Protein AF-A0AA35Q2I7-F1 (afdb_monomer_lite)

Radius of gyration: 28.59 Å; chains: 1; bounding box: 63×74×75 Å

Structure (mmCIF, N/CA/C/O backbone):
data_AF-A0AA35Q2I7-F1
#
_entry.id   AF-A0AA35Q2I7-F1
#
loop_
_atom_site.group_PDB
_atom_site.id
_atom_site.type_symbol
_atom_site.label_atom_id
_atom_site.label_alt_id
_atom_site.label_comp_id
_atom_site.label_asym_id
_atom_site.label_entity_id
_atom_site.label_seq_id
_atom_site.pdbx_PDB_ins_code
_atom_site.Cartn_x
_atom_site.Cartn_y
_atom_site.Cartn_z
_atom_site.occupancy
_atom_site.B_iso_or_equiv
_atom_site.auth_seq_id
_atom_site.auth_comp_id
_atom_site.auth_asym_id
_atom_site.auth_atom_id
_atom_site.pdbx_PDB_model_num
ATOM 1 N N . MET A 1 1 ? 29.201 -50.980 -18.770 1.00 41.69 1 MET A N 1
ATOM 2 C CA . MET A 1 1 ? 27.964 -50.804 -17.975 1.00 41.69 1 MET A CA 1
ATOM 3 C C . MET A 1 1 ? 28.236 -49.543 -17.202 1.00 41.69 1 MET A C 1
ATOM 5 O O . MET A 1 1 ? 28.793 -49.592 -16.115 1.00 41.69 1 MET A O 1
ATOM 9 N N . ASP A 1 2 ? 28.047 -48.432 -17.905 1.00 42.69 2 ASP A N 1
ATOM 10 C CA . ASP A 1 2 ? 28.669 -47.160 -17.561 1.00 42.69 2 ASP A CA 1
ATOM 11 C C . ASP A 1 2 ? 27.682 -46.387 -16.704 1.00 42.69 2 ASP A C 1
ATOM 13 O O . ASP A 1 2 ? 26.546 -46.126 -17.101 1.00 42.69 2 ASP A O 1
ATOM 17 N N . THR A 1 3 ? 28.103 -46.112 -15.478 1.00 52.06 3 THR A N 1
ATOM 18 C CA . THR A 1 3 ? 27.350 -45.354 -14.490 1.00 52.06 3 THR A CA 1
ATOM 19 C C . THR A 1 3 ? 27.243 -43.909 -14.964 1.00 52.06 3 THR A C 1
ATOM 21 O O . THR A 1 3 ? 28.208 -43.151 -14.887 1.00 52.06 3 THR A O 1
ATOM 24 N N . VAL A 1 4 ? 26.075 -43.550 -15.496 1.00 51.03 4 VAL A N 1
ATOM 25 C CA . VAL A 1 4 ? 25.705 -42.173 -15.832 1.00 51.03 4 VAL A CA 1
ATOM 26 C C . VAL A 1 4 ? 25.525 -41.402 -14.526 1.00 51.03 4 VAL A C 1
ATOM 28 O O . VAL A 1 4 ? 24.637 -41.713 -13.735 1.00 51.03 4 VAL A O 1
ATOM 31 N N . ASP A 1 5 ? 26.407 -40.434 -14.308 1.00 54.50 5 ASP A N 1
ATOM 32 C CA . ASP A 1 5 ? 26.455 -39.537 -13.155 1.00 54.50 5 ASP A CA 1
ATOM 33 C C . ASP A 1 5 ? 25.271 -38.539 -13.205 1.00 54.50 5 ASP A C 1
ATOM 35 O O . ASP A 1 5 ? 25.193 -37.747 -14.153 1.00 54.50 5 ASP A O 1
ATOM 39 N N . PRO A 1 6 ? 24.302 -38.575 -12.267 1.00 58.66 6 PRO A N 1
ATOM 40 C CA . PRO A 1 6 ? 23.044 -37.843 -12.394 1.00 58.66 6 PRO A CA 1
ATOM 41 C C . PRO A 1 6 ? 23.035 -36.513 -11.625 1.00 58.66 6 PRO A C 1
ATOM 43 O O . PRO A 1 6 ? 22.037 -36.202 -10.985 1.00 58.66 6 PRO A O 1
ATOM 46 N N . GLU A 1 7 ? 24.105 -35.708 -11.637 1.00 53.78 7 GLU A N 1
ATOM 47 C CA . GLU A 1 7 ? 24.059 -34.423 -10.914 1.00 53.78 7 GLU A CA 1
ATOM 48 C C . GLU A 1 7 ? 25.038 -33.346 -11.406 1.00 53.78 7 GLU A C 1
ATOM 50 O O . GLU A 1 7 ? 25.762 -32.717 -10.636 1.00 53.78 7 GLU A O 1
ATOM 55 N N . ARG A 1 8 ? 25.036 -33.052 -12.711 1.00 46.53 8 ARG A N 1
ATOM 56 C CA . ARG A 1 8 ? 25.618 -31.795 -13.203 1.00 46.53 8 ARG A CA 1
ATOM 57 C C . ARG A 1 8 ? 24.538 -30.937 -13.836 1.00 46.53 8 ARG A C 1
ATOM 59 O O . ARG A 1 8 ? 24.295 -31.004 -15.038 1.00 46.53 8 ARG A O 1
ATOM 66 N N . ALA A 1 9 ? 23.880 -30.133 -12.999 1.00 54.00 9 ALA A N 1
ATOM 67 C CA . ALA A 1 9 ? 23.083 -29.013 -13.480 1.00 54.00 9 ALA A CA 1
ATOM 68 C C . ALA A 1 9 ? 23.944 -28.207 -14.471 1.00 54.00 9 ALA A C 1
ATOM 70 O O . ALA A 1 9 ? 25.115 -27.944 -14.172 1.00 54.00 9 ALA A O 1
ATOM 71 N N . PRO A 1 10 ? 23.424 -27.865 -15.661 1.00 48.88 10 PRO A N 1
ATOM 72 C CA . PRO A 1 10 ? 24.206 -27.157 -16.656 1.00 48.88 10 PRO A CA 1
ATOM 73 C C . PRO A 1 10 ? 24.686 -25.839 -16.053 1.00 48.88 10 PRO A C 1
ATOM 75 O O . PRO A 1 10 ? 23.884 -25.001 -15.640 1.00 48.88 10 PRO A O 1
ATOM 78 N N . THR A 1 11 ? 26.004 -25.658 -15.991 1.00 52.56 11 THR A N 1
ATOM 79 C CA . THR A 1 11 ? 26.610 -24.362 -15.703 1.00 52.56 11 THR A CA 1
ATOM 80 C C . THR A 1 11 ? 26.292 -23.457 -16.887 1.00 52.56 11 THR A C 1
ATOM 82 O O . THR A 1 11 ? 27.027 -23.428 -17.872 1.00 52.56 11 THR A O 1
ATOM 85 N N . ILE A 1 12 ? 25.151 -22.773 -16.830 1.00 56.12 12 ILE A N 1
ATOM 86 C CA . ILE A 1 12 ? 24.771 -21.776 -17.826 1.00 56.12 12 ILE A CA 1
ATOM 87 C C . ILE A 1 12 ? 25.750 -20.616 -17.655 1.00 56.12 12 ILE A C 1
ATOM 89 O O . ILE A 1 12 ? 25.691 -19.875 -16.676 1.00 56.12 12 ILE A O 1
ATOM 93 N N . ILE A 1 13 ? 26.713 -20.511 -18.570 1.00 61.69 13 ILE A N 1
ATOM 94 C CA . ILE A 1 13 ? 27.657 -19.397 -18.597 1.00 61.69 13 ILE A CA 1
ATOM 95 C C . ILE A 1 13 ? 26.875 -18.179 -19.110 1.00 61.69 13 ILE A C 1
ATOM 97 O O . ILE A 1 13 ? 26.380 -18.229 -20.238 1.00 61.69 13 ILE A O 1
ATOM 101 N N . PRO A 1 14 ? 26.743 -17.099 -18.318 1.00 57.88 14 PRO A N 1
ATOM 102 C CA . PRO A 1 14 ? 26.000 -15.924 -18.747 1.00 57.88 14 PRO A CA 1
ATOM 103 C C . PRO A 1 14 ? 26.653 -15.319 -19.991 1.00 57.88 14 PRO A C 1
ATOM 105 O O . PRO A 1 14 ? 27.877 -15.155 -20.045 1.00 57.88 14 PRO A O 1
ATOM 108 N N . SER A 1 15 ? 25.836 -14.982 -20.988 1.00 64.88 15 SER A N 1
ATOM 109 C CA . SER A 1 15 ? 26.289 -14.327 -22.214 1.00 64.88 15 SER A CA 1
ATOM 110 C C . SER A 1 15 ? 26.809 -12.914 -21.915 1.00 64.88 15 SER A C 1
ATOM 112 O O . SER A 1 15 ? 26.395 -12.281 -20.940 1.00 64.88 15 SER A O 1
ATOM 114 N N . ALA A 1 16 ? 27.696 -12.378 -22.759 1.00 67.81 16 ALA A N 1
ATOM 115 C CA . ALA A 1 16 ? 28.223 -11.015 -22.598 1.00 67.81 16 ALA A CA 1
ATOM 116 C C . ALA A 1 16 ? 27.103 -9.952 -22.534 1.00 67.81 16 ALA A C 1
ATOM 118 O O . ALA A 1 16 ? 27.203 -8.996 -21.769 1.00 67.81 16 ALA A O 1
ATOM 119 N N . SER A 1 17 ? 26.005 -10.174 -23.267 1.00 74.38 17 SER A N 1
ATOM 120 C CA . SER A 1 17 ? 24.805 -9.330 -23.236 1.00 74.38 17 SER A CA 1
ATOM 121 C C . SER A 1 17 ? 24.089 -9.380 -21.880 1.00 74.38 17 SER A C 1
ATOM 123 O O . SER A 1 17 ? 23.783 -8.330 -21.321 1.00 74.38 17 SER A O 1
ATOM 125 N N . SER A 1 18 ? 23.925 -10.566 -21.280 1.00 69.56 18 SER A N 1
ATOM 126 C CA . SER A 1 18 ? 23.285 -10.696 -19.960 1.00 69.56 18 SER A CA 1
ATOM 127 C C . SER A 1 18 ? 24.083 -10.055 -18.819 1.00 69.56 18 SER A C 1
ATOM 129 O O . SER A 1 18 ? 23.490 -9.541 -17.874 1.00 69.56 18 SER A O 1
ATOM 131 N N . ARG A 1 19 ? 25.424 -10.033 -18.905 1.00 73.81 19 ARG A N 1
ATOM 132 C CA . ARG A 1 19 ? 26.262 -9.324 -17.920 1.00 73.81 19 ARG A CA 1
ATOM 133 C C . ARG A 1 19 ? 26.060 -7.816 -18.009 1.00 73.81 19 ARG A C 1
ATOM 135 O O . ARG A 1 19 ? 25.877 -7.177 -16.981 1.00 73.81 19 ARG A O 1
ATOM 142 N N . SER A 1 20 ? 26.012 -7.279 -19.228 1.00 82.56 20 SER A N 1
ATOM 143 C CA . SER A 1 20 ? 25.728 -5.861 -19.457 1.00 82.56 20 SER A CA 1
ATOM 144 C C . SER A 1 20 ? 24.323 -5.480 -18.981 1.00 82.56 20 SER A C 1
ATOM 146 O O . SER A 1 20 ? 24.181 -4.481 -18.288 1.00 82.56 20 SER A O 1
ATOM 148 N N . GLN A 1 21 ? 23.301 -6.295 -19.269 1.00 84.12 21 GLN A N 1
ATOM 149 C CA . GLN A 1 21 ? 21.936 -6.055 -18.785 1.00 84.12 21 GLN A CA 1
ATOM 150 C C . GLN A 1 21 ? 21.828 -6.145 -17.256 1.00 84.12 21 GLN A C 1
ATOM 152 O O . GLN A 1 21 ? 21.108 -5.358 -16.646 1.00 84.12 21 GLN A O 1
ATOM 157 N N . LEU A 1 22 ? 22.554 -7.071 -16.619 1.00 84.69 22 LEU A N 1
ATOM 158 C CA . LEU A 1 22 ? 22.604 -7.185 -15.162 1.00 84.69 22 LEU A CA 1
ATOM 159 C C . LEU A 1 22 ? 23.206 -5.934 -14.511 1.00 84.69 22 LEU A C 1
ATOM 161 O O . LEU A 1 22 ? 22.629 -5.426 -13.554 1.00 84.69 22 LEU A O 1
ATOM 165 N N . GLU A 1 23 ? 24.323 -5.433 -15.039 1.00 84.25 23 GLU A N 1
ATOM 166 C CA . GLU A 1 23 ? 24.960 -4.205 -14.551 1.00 84.25 23 GLU A CA 1
ATOM 167 C C . GLU A 1 23 ? 24.047 -2.989 -14.740 1.00 84.25 23 GLU A C 1
ATOM 169 O O . GLU A 1 23 ? 23.860 -2.214 -13.803 1.00 84.25 23 GLU A O 1
ATOM 174 N N . THR A 1 24 ? 23.404 -2.856 -15.907 1.00 84.06 24 THR A N 1
ATOM 175 C CA . THR A 1 24 ? 22.419 -1.793 -16.160 1.00 84.06 24 THR A CA 1
ATOM 176 C C . THR A 1 24 ? 21.243 -1.873 -15.186 1.00 84.06 24 THR A C 1
ATOM 178 O O . THR A 1 24 ? 20.864 -0.863 -14.599 1.00 84.06 24 THR A O 1
ATOM 181 N N . TYR A 1 25 ? 20.697 -3.067 -14.950 1.00 83.31 25 TYR A N 1
ATOM 182 C CA . TYR A 1 25 ? 19.597 -3.260 -14.006 1.00 83.31 25 TYR A CA 1
ATOM 183 C C . TYR A 1 25 ? 19.999 -2.922 -12.564 1.00 83.31 25 TYR A C 1
ATOM 185 O O . TYR A 1 25 ? 19.261 -2.244 -11.853 1.00 83.31 25 TYR A O 1
ATOM 193 N N . GLN A 1 26 ? 21.180 -3.368 -12.122 1.00 85.38 26 GLN A N 1
ATOM 194 C CA . GLN A 1 26 ? 21.690 -3.091 -10.775 1.00 85.38 26 GLN A CA 1
ATOM 195 C C . GLN A 1 26 ? 22.025 -1.611 -10.567 1.00 85.38 26 GLN A C 1
ATOM 197 O O . GLN A 1 26 ? 21.873 -1.124 -9.450 1.00 85.38 26 GLN A O 1
ATOM 202 N N . LEU A 1 27 ? 22.437 -0.894 -11.616 1.00 84.25 27 LEU A N 1
ATOM 203 C CA . LEU A 1 27 ? 22.643 0.553 -11.559 1.00 84.25 27 LEU A CA 1
ATOM 204 C C . LEU A 1 27 ? 21.318 1.310 -11.383 1.00 84.25 27 LEU A C 1
ATOM 206 O O . LEU A 1 27 ? 21.271 2.276 -10.631 1.00 84.25 27 LEU A O 1
ATOM 210 N N . LEU A 1 28 ? 20.253 0.863 -12.055 1.00 82.06 28 LEU A N 1
ATOM 211 C CA . LEU A 1 28 ? 18.934 1.502 -12.001 1.00 82.06 28 LEU A CA 1
ATOM 212 C C . LEU A 1 28 ? 18.180 1.189 -10.700 1.00 82.06 28 LEU A C 1
ATOM 214 O O . LEU A 1 28 ? 17.559 2.066 -10.115 1.00 82.06 28 LEU A O 1
ATOM 218 N N . VAL A 1 29 ? 18.240 -0.060 -10.234 1.00 81.88 29 VAL A N 1
ATOM 219 C CA . VAL A 1 29 ? 17.383 -0.558 -9.143 1.00 81.88 29 VAL A CA 1
ATOM 220 C C . VAL A 1 29 ? 18.137 -0.753 -7.822 1.00 81.88 29 VAL A C 1
ATOM 222 O O . VAL A 1 29 ? 17.540 -0.749 -6.741 1.00 81.88 29 VAL A O 1
ATOM 225 N N . GLY A 1 30 ? 19.457 -0.901 -7.882 1.00 82.44 30 GLY A N 1
ATOM 226 C CA . GLY A 1 30 ? 20.304 -1.229 -6.741 1.00 82.44 30 GLY A CA 1
ATOM 227 C C . GLY A 1 30 ? 20.792 -2.672 -6.740 1.00 82.44 30 GLY A C 1
ATOM 228 O O . GLY A 1 30 ? 20.111 -3.598 -7.193 1.00 82.44 30 GLY A O 1
ATOM 229 N N . ASP A 1 31 ? 21.981 -2.893 -6.176 1.00 81.56 31 ASP A N 1
ATOM 230 C CA . ASP A 1 31 ? 22.520 -4.242 -6.039 1.00 81.56 31 ASP A CA 1
ATOM 231 C C . ASP A 1 31 ? 21.838 -5.009 -4.901 1.00 81.56 31 ASP A C 1
ATOM 233 O O . ASP A 1 31 ? 21.990 -4.723 -3.717 1.00 81.56 31 ASP A O 1
ATOM 237 N N . THR A 1 32 ? 21.148 -6.085 -5.271 1.00 78.69 32 THR A N 1
ATOM 238 C CA . THR A 1 32 ? 20.523 -7.011 -4.319 1.00 78.69 32 THR A CA 1
ATOM 239 C C . THR A 1 32 ? 21.493 -7.734 -3.378 1.00 78.69 32 THR A C 1
ATOM 241 O O . THR A 1 32 ? 21.046 -8.236 -2.344 1.00 78.69 32 THR A O 1
ATOM 244 N N . ASN A 1 33 ? 22.783 -7.830 -3.729 1.00 77.56 33 ASN A N 1
ATOM 245 C CA . ASN A 1 33 ? 23.805 -8.486 -2.904 1.00 77.56 33 ASN A CA 1
ATOM 246 C C . ASN A 1 33 ? 24.593 -7.495 -2.042 1.00 77.56 33 ASN A C 1
ATOM 248 O O . ASN A 1 33 ? 25.307 -7.931 -1.134 1.00 77.56 33 ASN A O 1
ATOM 252 N N . ALA A 1 34 ? 24.489 -6.194 -2.324 1.00 73.94 34 ALA A N 1
ATOM 253 C CA . ALA A 1 34 ? 25.143 -5.182 -1.524 1.00 73.94 34 ALA A CA 1
ATOM 254 C C . ALA A 1 34 ? 24.563 -5.213 -0.108 1.00 73.94 34 ALA A C 1
ATOM 256 O O . ALA A 1 34 ? 23.361 -5.388 0.122 1.00 73.94 34 ALA A O 1
ATOM 257 N N . ARG A 1 35 ? 25.455 -5.101 0.876 1.00 65.31 35 ARG A N 1
ATOM 258 C CA . ARG A 1 35 ? 25.042 -4.935 2.265 1.00 65.31 35 ARG A CA 1
ATOM 259 C C . ARG A 1 35 ? 24.388 -3.563 2.370 1.00 65.31 35 ARG A C 1
ATOM 261 O O . ARG A 1 35 ? 24.955 -2.608 1.857 1.00 65.31 35 ARG A O 1
ATOM 268 N N . GLU A 1 36 ? 23.231 -3.505 3.034 1.00 62.09 36 GLU A N 1
ATOM 269 C CA . GLU A 1 36 ? 22.467 -2.276 3.298 1.00 62.09 36 GLU A CA 1
ATOM 270 C C . GLU A 1 36 ? 23.435 -1.125 3.602 1.00 62.09 36 GLU A C 1
ATOM 272 O O . GLU A 1 36 ? 24.143 -1.148 4.615 1.00 62.09 36 GLU A O 1
ATOM 277 N N . SER A 1 37 ? 23.542 -0.187 2.661 1.00 56.69 37 SER A N 1
ATOM 278 C CA . SER A 1 37 ? 24.482 0.918 2.768 1.00 56.69 37 SER A CA 1
ATOM 279 C C . SER A 1 37 ? 24.092 1.773 3.966 1.00 56.69 37 SER A C 1
ATOM 281 O O . SER A 1 37 ? 22.951 2.213 4.093 1.00 56.69 37 SER A O 1
ATOM 283 N N . SER A 1 38 ? 25.036 1.999 4.881 1.00 53.28 38 SER A N 1
ATOM 284 C CA . SER A 1 38 ? 24.821 2.892 6.026 1.00 53.28 38 SER A CA 1
ATOM 285 C C . SER A 1 38 ? 24.820 4.369 5.610 1.00 53.28 38 SER A C 1
ATOM 287 O O . SER A 1 38 ? 24.633 5.237 6.465 1.00 53.28 38 SER A O 1
ATOM 289 N N . ASN A 1 39 ? 25.077 4.662 4.331 1.00 54.97 39 ASN A N 1
ATOM 290 C CA . ASN A 1 39 ? 25.091 6.007 3.791 1.00 54.97 39 ASN A CA 1
ATOM 291 C C . ASN A 1 39 ? 23.667 6.398 3.346 1.00 54.97 39 ASN A C 1
ATOM 293 O O . ASN A 1 39 ? 23.154 5.814 2.394 1.00 54.97 39 ASN A O 1
ATOM 297 N N . PRO A 1 40 ? 23.020 7.385 3.990 1.00 55.97 40 PRO A N 1
ATOM 298 C CA . PRO A 1 40 ? 21.661 7.809 3.646 1.00 55.97 40 PRO A CA 1
ATOM 299 C C . PRO A 1 40 ? 21.527 8.418 2.239 1.00 55.97 40 PRO A C 1
ATOM 301 O O . PRO A 1 40 ? 20.404 8.584 1.776 1.00 55.97 40 PRO A O 1
ATOM 304 N N . ASN A 1 41 ? 22.643 8.725 1.567 1.00 57.22 41 ASN A N 1
ATOM 305 C CA . ASN A 1 41 ? 22.670 9.230 0.189 1.00 57.22 41 ASN A CA 1
ATOM 306 C C . ASN A 1 41 ? 22.863 8.123 -0.865 1.00 57.22 41 ASN A C 1
ATOM 308 O O . ASN A 1 41 ? 22.953 8.422 -2.052 1.00 57.22 41 ASN A O 1
ATOM 312 N N . ASP A 1 42 ? 22.978 6.862 -0.447 1.00 62.34 42 ASP A N 1
ATOM 313 C CA . ASP A 1 42 ? 23.067 5.712 -1.348 1.00 62.34 42 ASP A CA 1
ATOM 314 C C . ASP A 1 42 ? 21.641 5.251 -1.690 1.00 62.34 42 ASP A C 1
ATOM 316 O O . ASP A 1 42 ? 21.066 4.343 -1.085 1.00 62.34 42 ASP A O 1
ATOM 320 N N . GLU A 1 43 ? 21.014 6.005 -2.592 1.00 64.06 43 GLU A N 1
ATOM 321 C CA . GLU A 1 43 ? 19.577 5.990 -2.889 1.00 64.06 43 GLU A CA 1
ATOM 322 C C . GLU A 1 43 ? 19.183 4.829 -3.815 1.00 64.06 43 GLU A C 1
ATOM 324 O O . GLU A 1 43 ? 18.497 4.991 -4.819 1.00 64.06 43 GLU A O 1
ATOM 329 N N . SER A 1 44 ? 19.637 3.618 -3.496 1.00 77.50 44 SER A N 1
ATOM 330 C CA . SER A 1 44 ? 19.219 2.442 -4.252 1.00 77.50 44 SER A CA 1
ATOM 331 C C . SER A 1 44 ? 17.784 2.055 -3.868 1.00 77.50 44 SER A C 1
ATOM 333 O O . SER A 1 44 ? 17.478 1.815 -2.692 1.00 77.50 44 SER A O 1
ATOM 335 N N . ILE A 1 45 ? 16.905 1.974 -4.864 1.00 78.62 45 ILE A N 1
ATOM 336 C CA . ILE A 1 45 ? 15.472 1.667 -4.719 1.00 78.62 45 ILE A CA 1
ATOM 337 C C . ILE A 1 45 ? 15.248 0.381 -3.930 1.00 78.62 45 ILE A C 1
ATOM 339 O O . ILE A 1 45 ? 14.399 0.297 -3.044 1.00 78.62 45 ILE A O 1
ATOM 343 N N . TYR A 1 46 ? 16.054 -0.642 -4.196 1.00 79.75 46 TYR A N 1
ATOM 344 C CA . TYR A 1 46 ? 15.939 -1.906 -3.489 1.00 79.75 46 TYR A CA 1
ATOM 345 C C . TYR A 1 46 ? 16.123 -1.754 -1.967 1.00 79.75 46 TYR A C 1
ATOM 347 O O . TYR A 1 46 ? 15.356 -2.330 -1.187 1.00 79.75 46 TYR A O 1
ATOM 355 N N . HIS A 1 47 ? 17.101 -0.961 -1.519 1.00 79.06 47 HIS A N 1
ATOM 356 C CA . HIS A 1 47 ? 17.339 -0.742 -0.091 1.00 79.06 47 HIS A CA 1
ATOM 357 C C . HIS A 1 47 ? 16.305 0.194 0.543 1.00 79.06 47 HIS A C 1
ATOM 359 O O . HIS A 1 47 ? 15.908 -0.039 1.688 1.00 79.06 47 HIS A O 1
ATOM 365 N N . THR A 1 48 ? 15.803 1.197 -0.183 1.00 81.62 48 THR A N 1
ATOM 366 C CA . THR A 1 48 ? 14.726 2.063 0.323 1.00 81.62 48 THR A CA 1
ATOM 367 C C . THR A 1 48 ? 13.428 1.273 0.507 1.00 81.62 48 THR A C 1
ATOM 369 O O . THR A 1 48 ? 12.792 1.381 1.560 1.00 81.62 48 THR A O 1
ATOM 372 N N . VAL A 1 49 ? 13.075 0.406 -0.447 1.00 81.19 49 VAL A N 1
ATOM 373 C CA . VAL A 1 49 ? 11.919 -0.500 -0.366 1.00 81.19 49 VAL A CA 1
ATOM 374 C C . VAL A 1 49 ? 12.063 -1.473 0.806 1.00 81.19 49 VAL A C 1
ATOM 376 O O . VAL A 1 49 ? 11.122 -1.631 1.582 1.00 81.19 49 VAL A O 1
ATOM 379 N N . LEU A 1 50 ? 13.243 -2.069 1.007 1.00 81.69 50 LEU A N 1
ATOM 380 C CA . LEU A 1 50 ? 13.519 -2.959 2.146 1.00 81.69 50 LEU A CA 1
ATOM 381 C C . LEU A 1 50 ? 13.404 -2.251 3.501 1.00 81.69 50 LEU A C 1
ATOM 383 O O . LEU A 1 50 ? 12.803 -2.783 4.439 1.00 81.69 50 LEU A O 1
ATOM 387 N N . ALA A 1 51 ? 13.965 -1.047 3.617 1.00 81.50 51 ALA A N 1
ATOM 388 C CA . ALA A 1 51 ? 13.887 -0.261 4.841 1.00 81.50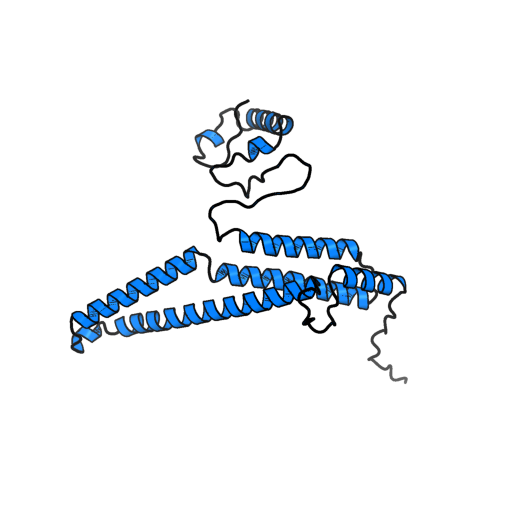 51 ALA A CA 1
ATOM 389 C C . ALA A 1 51 ? 12.433 0.122 5.164 1.00 81.50 51 ALA A C 1
ATOM 391 O O . ALA A 1 51 ? 12.008 0.028 6.322 1.00 81.50 51 ALA A O 1
ATOM 392 N N . LYS A 1 52 ? 11.649 0.501 4.144 1.00 80.38 52 LYS A N 1
ATOM 393 C CA . LYS A 1 52 ? 10.206 0.756 4.268 1.00 80.38 52 LYS A CA 1
ATOM 394 C C . LYS A 1 52 ? 9.449 -0.512 4.666 1.00 80.38 52 LYS A C 1
ATOM 396 O O . LYS A 1 52 ? 8.661 -0.461 5.605 1.00 80.38 52 LYS A O 1
ATOM 401 N N . GLU A 1 53 ? 9.742 -1.660 4.050 1.00 80.81 53 GLU A N 1
ATOM 402 C CA . GLU A 1 53 ? 9.108 -2.943 4.381 1.00 80.81 53 GLU A CA 1
ATOM 403 C C . GLU A 1 53 ? 9.333 -3.310 5.855 1.00 80.81 53 GLU A C 1
ATOM 405 O O . GLU A 1 53 ? 8.392 -3.701 6.547 1.00 80.81 53 GLU A O 1
ATOM 410 N N . ARG A 1 54 ? 10.558 -3.138 6.373 1.00 80.56 54 ARG A N 1
ATOM 411 C CA . ARG A 1 54 ? 10.865 -3.394 7.791 1.00 80.56 54 ARG A CA 1
ATOM 412 C C . ARG A 1 54 ? 10.105 -2.455 8.718 1.00 80.56 54 ARG A C 1
ATOM 414 O O . ARG A 1 54 ? 9.549 -2.918 9.712 1.00 80.56 54 ARG A O 1
ATOM 421 N N . LYS A 1 55 ? 10.047 -1.158 8.401 1.00 79.06 55 LYS A N 1
ATOM 422 C CA . LYS A 1 55 ? 9.259 -0.188 9.179 1.00 79.06 55 LYS A CA 1
ATOM 423 C C . LYS A 1 55 ? 7.777 -0.562 9.177 1.00 79.06 55 LYS A C 1
ATOM 425 O O . LYS A 1 55 ? 7.185 -0.660 10.250 1.00 79.06 55 LYS A O 1
ATOM 430 N N . ALA A 1 56 ? 7.209 -0.865 8.011 1.00 75.88 56 ALA A N 1
ATOM 431 C CA . ALA A 1 56 ? 5.827 -1.315 7.871 1.00 75.88 56 ALA A CA 1
ATOM 432 C C . ALA A 1 56 ? 5.571 -2.628 8.631 1.00 75.88 56 ALA A C 1
ATOM 434 O O . ALA A 1 56 ? 4.536 -2.781 9.275 1.00 75.88 56 ALA A O 1
ATOM 435 N N . ALA A 1 57 ? 6.526 -3.563 8.637 1.00 77.75 57 ALA A N 1
ATOM 436 C CA . ALA A 1 57 ? 6.436 -4.798 9.410 1.00 77.75 57 ALA A CA 1
ATOM 437 C C . ALA A 1 57 ? 6.438 -4.535 10.922 1.00 77.75 57 ALA A C 1
ATOM 439 O O . ALA A 1 57 ? 5.605 -5.101 11.625 1.00 77.75 57 ALA A O 1
ATOM 440 N N . VAL A 1 58 ? 7.315 -3.658 11.421 1.00 79.75 58 VAL A N 1
ATOM 441 C CA . VAL A 1 58 ? 7.342 -3.270 12.841 1.00 79.75 58 VAL A CA 1
ATOM 442 C C . VAL A 1 58 ? 6.032 -2.597 13.240 1.00 79.75 58 VAL A C 1
ATOM 444 O O . VAL A 1 58 ? 5.460 -2.960 14.262 1.00 79.75 58 VAL A O 1
ATOM 447 N N . VAL A 1 59 ? 5.522 -1.677 12.419 1.00 76.88 59 VAL A N 1
ATOM 448 C CA . VAL A 1 59 ? 4.243 -0.990 12.662 1.00 76.88 59 VAL A CA 1
ATOM 449 C C . VAL A 1 59 ? 3.068 -1.965 12.609 1.00 76.88 59 VAL A C 1
ATOM 451 O O . VAL A 1 59 ? 2.192 -1.925 13.467 1.00 76.88 59 VAL A O 1
ATOM 454 N N . SER A 1 60 ? 3.042 -2.877 11.638 1.00 75.75 60 SER A N 1
ATOM 455 C CA . SER A 1 60 ? 2.001 -3.902 11.517 1.00 75.75 60 SER A CA 1
ATOM 456 C C . SER A 1 60 ? 2.006 -4.837 12.727 1.00 75.75 60 SER A C 1
ATOM 458 O O . SER A 1 60 ? 0.954 -5.074 13.322 1.00 75.75 60 SER A O 1
ATOM 460 N N . VAL A 1 61 ? 3.181 -5.320 13.144 1.00 79.62 61 VAL A N 1
ATOM 461 C CA . VAL A 1 61 ? 3.326 -6.191 14.316 1.00 79.62 61 VAL A CA 1
ATOM 462 C C . VAL A 1 61 ? 2.957 -5.446 15.590 1.00 79.62 61 VAL A C 1
ATOM 464 O O . VAL A 1 61 ? 2.214 -5.996 16.397 1.00 79.62 61 VAL A O 1
ATOM 467 N N . SER A 1 62 ? 3.410 -4.204 15.776 1.00 76.94 62 SER A N 1
ATOM 468 C CA . SER A 1 62 ? 3.088 -3.422 16.972 1.00 76.94 62 SER A CA 1
ATOM 469 C C . SER A 1 62 ? 1.595 -3.113 17.049 1.00 76.94 62 SER A C 1
ATOM 471 O O . SER A 1 62 ? 0.986 -3.350 18.086 1.00 76.94 62 SER A O 1
ATOM 473 N N . THR A 1 63 ? 0.978 -2.694 15.943 1.00 73.19 63 THR A N 1
ATOM 474 C CA . THR A 1 63 ? -0.464 -2.416 15.864 1.00 73.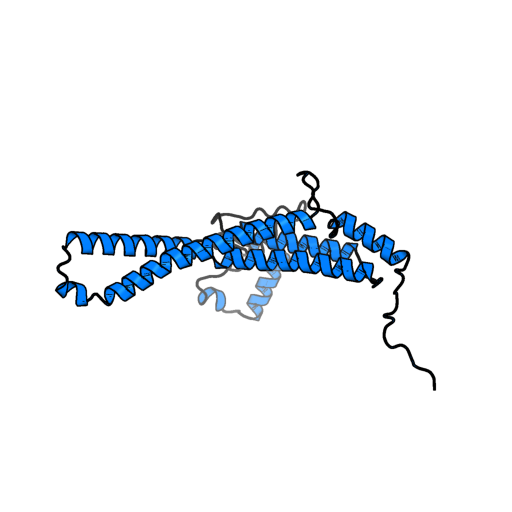19 63 THR A CA 1
ATOM 475 C C . THR A 1 63 ? -1.277 -3.679 16.123 1.00 73.19 63 THR A C 1
ATOM 477 O O . THR A 1 63 ? -2.201 -3.656 16.929 1.00 73.19 63 THR A O 1
ATOM 480 N N . THR A 1 64 ? -0.910 -4.801 15.498 1.00 76.38 64 THR A N 1
ATOM 481 C CA . THR A 1 64 ? -1.568 -6.098 15.713 1.00 76.38 64 THR A CA 1
ATOM 482 C C . THR A 1 64 ? -1.411 -6.549 17.161 1.00 76.38 64 THR A C 1
ATOM 484 O O . THR A 1 64 ? -2.387 -6.935 17.793 1.00 76.38 64 THR A O 1
ATOM 487 N N . THR A 1 65 ? -0.207 -6.435 17.723 1.00 80.06 65 THR A N 1
ATOM 488 C CA . THR A 1 65 ? 0.066 -6.789 19.121 1.00 80.06 65 THR A CA 1
ATOM 489 C C . THR A 1 65 ? -0.762 -5.933 20.064 1.00 80.06 65 THR A C 1
ATOM 491 O O . THR A 1 65 ? -1.442 -6.500 20.902 1.00 80.06 65 THR A O 1
ATOM 494 N N . ILE A 1 66 ? -0.783 -4.604 19.901 1.00 77.88 66 ILE A N 1
ATOM 495 C CA . ILE A 1 66 ? -1.604 -3.686 20.710 1.00 77.88 66 ILE A CA 1
ATOM 496 C C . ILE A 1 66 ? -3.087 -4.026 20.572 1.00 77.88 66 ILE A C 1
ATOM 498 O O . ILE A 1 66 ? -3.796 -4.072 21.571 1.00 77.88 66 ILE A O 1
ATOM 502 N N . PHE A 1 67 ? -3.558 -4.302 19.356 1.00 73.88 67 PHE A N 1
ATOM 503 C CA . PHE A 1 67 ? -4.944 -4.677 19.096 1.00 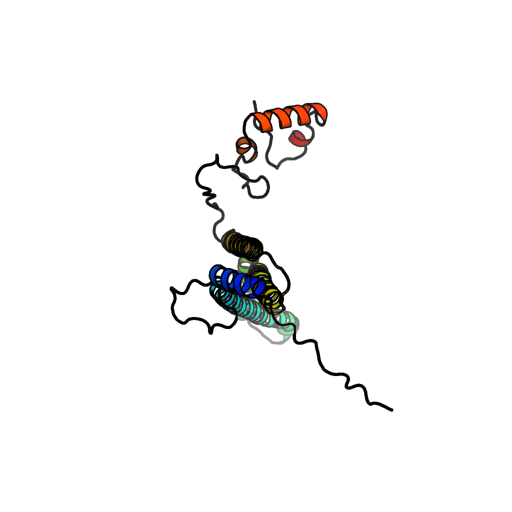73.88 67 PHE A CA 1
ATOM 504 C C . PHE A 1 67 ? -5.317 -5.967 19.832 1.00 73.88 67 PHE A C 1
ATOM 506 O O . PHE A 1 67 ? -6.317 -5.994 20.543 1.00 73.88 67 PHE A O 1
ATOM 513 N N . PHE A 1 68 ? -4.481 -7.006 19.758 1.00 77.06 68 PHE A N 1
ATOM 514 C CA . PHE A 1 68 ? -4.689 -8.233 20.523 1.00 77.06 68 PHE A CA 1
ATOM 515 C C . PHE A 1 68 ? -4.548 -8.006 22.030 1.00 77.06 68 PHE A C 1
ATOM 517 O O . PHE A 1 68 ? -5.382 -8.509 22.767 1.00 77.06 68 PHE A O 1
ATOM 524 N N . LEU A 1 69 ? -3.587 -7.207 22.500 1.00 74.69 69 LEU A N 1
ATOM 525 C CA . LEU A 1 69 ? -3.407 -6.866 23.920 1.00 74.69 69 LEU A CA 1
ATOM 526 C C . LEU A 1 69 ? -4.524 -5.980 24.478 1.00 74.69 69 LEU A C 1
ATOM 528 O O . LEU A 1 69 ? -4.699 -5.957 25.684 1.00 74.69 69 LEU A O 1
ATOM 532 N N . MET A 1 70 ? -5.266 -5.256 23.639 1.00 71.19 70 MET A N 1
ATOM 533 C CA . MET A 1 70 ? -6.443 -4.464 24.020 1.00 71.19 70 MET A CA 1
ATOM 534 C C . MET A 1 70 ? -7.729 -5.297 23.948 1.00 71.19 70 MET A C 1
ATOM 536 O O . MET A 1 70 ? -8.617 -5.159 24.790 1.00 71.19 70 MET A O 1
ATOM 540 N N . ILE A 1 71 ? -7.822 -6.209 22.977 1.00 71.44 71 ILE A N 1
ATOM 541 C CA . ILE A 1 71 ? -8.991 -7.074 22.777 1.00 71.44 71 ILE A CA 1
ATOM 542 C C . ILE A 1 71 ? -8.989 -8.292 23.701 1.00 71.44 71 ILE A C 1
ATOM 544 O O . ILE A 1 71 ? -10.056 -8.694 24.148 1.00 71.44 71 ILE A O 1
ATOM 548 N N . MET A 1 72 ? -7.834 -8.862 24.053 1.00 68.38 72 MET A N 1
ATOM 549 C CA . MET A 1 72 ? -7.744 -9.933 25.058 1.00 68.38 72 MET A CA 1
ATOM 550 C C . MET A 1 72 ? -8.322 -9.511 26.418 1.00 68.38 72 MET A C 1
ATOM 552 O O . MET A 1 72 ? -9.147 -10.253 26.941 1.00 68.38 72 MET A O 1
ATOM 556 N N . PRO A 1 73 ? -7.994 -8.329 26.979 1.00 66.12 73 PRO A N 1
ATOM 557 C CA . PRO A 1 73 ? -8.622 -7.843 28.198 1.00 66.12 73 PRO A CA 1
ATOM 558 C C . PRO A 1 73 ? -10.102 -7.531 28.008 1.00 66.12 73 PRO A C 1
ATOM 560 O O . PRO A 1 73 ? -10.860 -7.734 28.938 1.00 66.12 73 PRO A O 1
ATOM 563 N N . MET A 1 74 ? -10.555 -7.105 26.826 1.00 66.56 74 MET A N 1
ATOM 564 C CA . MET A 1 74 ? -11.991 -6.976 26.532 1.00 66.56 74 MET A CA 1
ATOM 565 C C . MET A 1 74 ? -12.713 -8.319 26.506 1.00 66.56 74 MET A C 1
ATOM 567 O O . MET A 1 74 ? -13.809 -8.438 27.041 1.00 66.56 74 MET A O 1
ATOM 571 N N . ALA A 1 75 ? -12.094 -9.345 25.926 1.00 63.84 75 ALA A N 1
ATOM 572 C CA . ALA A 1 75 ? -12.592 -10.711 25.945 1.00 63.84 75 ALA A CA 1
ATOM 573 C C . ALA A 1 75 ? -12.523 -11.302 27.359 1.00 63.84 75 ALA A C 1
ATOM 575 O O . ALA A 1 75 ? -13.440 -12.015 27.743 1.00 63.84 75 ALA A O 1
ATOM 576 N N . GLN A 1 76 ? -11.519 -10.949 28.170 1.00 61.47 76 GLN A N 1
ATOM 577 C CA . GLN A 1 76 ? -11.483 -11.236 29.605 1.00 61.47 76 GLN A CA 1
ATOM 578 C C . GLN A 1 76 ? -12.521 -10.430 30.375 1.00 61.47 76 GLN A C 1
ATOM 580 O O . GLN A 1 76 ? -13.067 -10.971 31.312 1.00 61.47 76 GLN A O 1
ATOM 585 N N . ILE A 1 77 ? -12.847 -9.192 30.002 1.00 66.56 77 ILE A N 1
ATOM 586 C CA . ILE A 1 77 ? -13.926 -8.403 30.610 1.00 66.56 77 ILE A CA 1
ATOM 587 C C . ILE A 1 77 ? -15.283 -8.985 30.209 1.00 66.56 77 ILE A C 1
ATOM 589 O O . ILE A 1 77 ? -16.178 -9.005 31.035 1.00 66.56 77 ILE A O 1
ATOM 593 N N . GLY A 1 78 ? -15.426 -9.528 28.997 1.00 63.56 78 GLY A N 1
ATOM 594 C CA . GLY A 1 78 ? -16.573 -10.316 28.537 1.00 63.56 78 GLY A CA 1
ATOM 595 C C . GLY A 1 78 ? -16.690 -11.668 29.252 1.00 63.56 78 GLY A C 1
ATOM 596 O O . GLY A 1 78 ? -17.768 -12.040 29.705 1.00 63.56 78 GLY A O 1
ATOM 597 N N . LEU A 1 79 ? -15.568 -12.362 29.459 1.00 57.03 79 LEU A N 1
ATOM 598 C CA . LEU A 1 79 ? -15.456 -13.563 30.296 1.00 57.03 79 LEU A CA 1
ATOM 599 C C . LEU A 1 79 ? -15.724 -13.229 31.777 1.00 57.03 79 LEU A C 1
ATOM 601 O O . LEU A 1 79 ? -16.354 -14.004 32.487 1.00 57.03 79 LEU A O 1
ATOM 605 N N . CYS A 1 80 ? -15.336 -12.032 32.218 1.00 56.00 80 CYS A N 1
ATOM 606 C CA . CYS A 1 80 ? -15.654 -11.427 33.508 1.00 56.00 80 CYS A CA 1
ATOM 607 C C . CYS A 1 80 ? -17.054 -10.801 33.525 1.00 56.00 80 CYS A C 1
ATOM 609 O O . CYS A 1 80 ? -17.552 -10.497 34.589 1.00 56.00 80 CYS A O 1
ATOM 611 N N . PHE A 1 81 ? -17.752 -10.672 32.402 1.00 56.56 81 PHE A N 1
ATOM 612 C CA . PHE A 1 81 ? -19.205 -10.506 32.338 1.00 56.56 81 PHE A CA 1
ATOM 613 C C . PHE A 1 81 ? -19.894 -11.875 32.437 1.00 56.56 81 PHE A C 1
ATOM 615 O O . PHE A 1 81 ? -21.070 -11.945 32.770 1.00 56.56 81 PHE A O 1
ATOM 622 N N . GLY A 1 82 ? -19.143 -12.975 32.305 1.00 52.97 82 GLY A N 1
ATOM 623 C CA . GLY A 1 82 ? -19.432 -14.226 33.011 1.00 52.97 82 GLY A CA 1
ATOM 624 C C . GLY A 1 82 ? -19.463 -14.046 34.541 1.00 52.97 82 GLY A C 1
ATOM 625 O O . GLY A 1 82 ? -20.179 -14.775 35.223 1.00 52.97 82 GLY A O 1
ATOM 626 N N . LEU A 1 83 ? -18.844 -12.985 35.088 1.00 47.56 83 LEU A N 1
ATOM 627 C CA . LEU A 1 83 ? -19.190 -12.395 36.396 1.00 47.56 83 LEU A CA 1
ATOM 628 C C . LEU A 1 83 ? -20.404 -11.447 36.294 1.00 47.56 83 LEU A C 1
ATOM 630 O O . LEU A 1 83 ? -20.517 -10.476 37.033 1.00 47.56 83 LEU A O 1
ATOM 634 N N . ALA A 1 84 ? -21.404 -11.779 35.489 1.00 50.19 84 ALA A N 1
ATOM 635 C CA . ALA A 1 84 ? -22.796 -11.584 35.886 1.00 50.19 84 ALA A CA 1
ATOM 636 C C . ALA A 1 84 ? -23.094 -12.343 37.204 1.00 50.19 84 ALA A C 1
ATOM 638 O O . ALA A 1 84 ? -24.012 -11.993 37.936 1.00 50.19 84 ALA A O 1
ATOM 639 N N . ILE A 1 85 ? -22.227 -13.293 37.584 1.00 52.03 85 ILE A N 1
ATOM 640 C CA . ILE A 1 85 ? -22.044 -13.813 38.952 1.00 52.03 85 ILE A CA 1
ATOM 641 C C . ILE A 1 85 ? -21.487 -12.749 39.928 1.00 52.03 85 ILE A C 1
ATOM 643 O O . ILE A 1 85 ? -21.607 -12.888 41.135 1.00 52.03 85 ILE A O 1
ATOM 647 N N . GLY A 1 86 ? -20.916 -11.639 39.462 1.00 51.22 86 GLY A N 1
ATOM 648 C CA . GLY A 1 86 ? -20.311 -10.582 40.281 1.00 51.22 86 GLY A CA 1
ATOM 649 C C . GLY A 1 86 ? -21.281 -9.868 41.226 1.00 51.22 86 GLY A C 1
ATO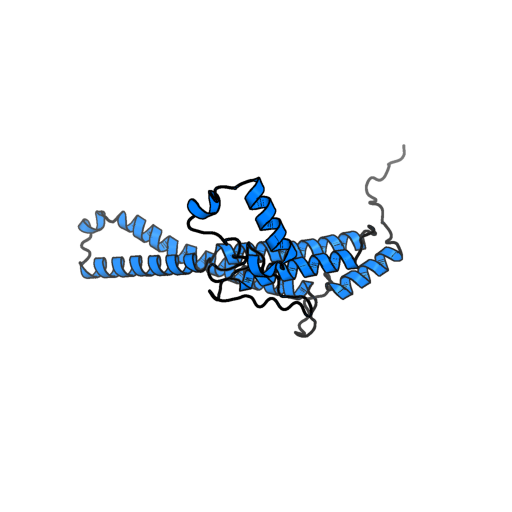M 650 O O . GLY A 1 86 ? -20.851 -9.365 42.263 1.00 51.22 86 GLY A O 1
ATOM 651 N N . ALA A 1 87 ? -22.590 -9.914 40.953 1.00 52.31 87 ALA A N 1
ATOM 652 C CA . ALA A 1 87 ? -23.613 -9.528 41.928 1.00 52.31 87 ALA A CA 1
ATOM 653 C C . ALA A 1 87 ? -23.562 -10.392 43.212 1.00 52.31 87 ALA A C 1
ATOM 655 O O . ALA A 1 87 ? -23.942 -9.925 44.280 1.00 52.31 87 ALA A O 1
ATOM 656 N N . GLN A 1 88 ? -23.029 -11.617 43.134 1.00 54.31 88 GLN A N 1
ATOM 657 C CA . GLN A 1 88 ? -22.755 -12.507 44.270 1.00 54.31 88 GLN A CA 1
ATOM 658 C C . GLN A 1 88 ? -21.369 -12.276 44.914 1.00 54.31 88 GLN A C 1
ATOM 660 O O . GLN A 1 88 ? -21.106 -12.826 45.978 1.00 54.31 88 GLN A O 1
ATOM 665 N N . LEU A 1 89 ? -20.487 -11.457 44.318 1.00 56.72 89 LEU A N 1
ATOM 666 C CA . LEU A 1 89 ? -19.111 -11.205 44.794 1.00 56.72 89 LEU A CA 1
ATOM 667 C C . LEU A 1 89 ? -18.915 -9.837 45.480 1.00 56.72 89 LEU A C 1
ATOM 669 O O . LEU A 1 89 ? -17.803 -9.520 45.896 1.00 56.72 89 LEU A O 1
ATOM 673 N N . GLY A 1 90 ? -19.966 -9.023 45.627 1.00 67.12 90 GLY A N 1
ATOM 674 C CA . GLY A 1 90 ? -19.930 -7.815 46.470 1.00 67.12 90 GLY A CA 1
ATOM 675 C C . GLY A 1 90 ? -19.160 -6.613 45.901 1.00 67.12 90 GLY A C 1
ATOM 676 O O . GLY A 1 90 ? -18.715 -5.755 46.662 1.00 67.12 90 GLY A O 1
ATOM 677 N N . LEU A 1 91 ? -18.994 -6.519 44.578 1.00 69.44 91 LEU A N 1
ATOM 678 C CA . LEU A 1 91 ? -18.379 -5.350 43.935 1.00 69.44 91 LEU A CA 1
ATOM 679 C C . LEU A 1 91 ? -19.219 -4.079 44.149 1.00 69.44 91 LEU A C 1
ATOM 681 O O . LEU A 1 91 ? -20.442 -4.082 44.025 1.00 69.44 91 LEU A O 1
ATOM 685 N N . THR A 1 92 ? -18.551 -2.963 44.440 1.00 76.62 92 THR A N 1
ATOM 686 C CA . THR A 1 92 ? -19.209 -1.673 44.698 1.00 76.62 92 THR A CA 1
ATOM 687 C C . THR A 1 92 ? -19.618 -0.963 43.401 1.00 76.62 92 THR A C 1
ATOM 689 O O . THR A 1 92 ? -18.928 -1.049 42.384 1.00 76.62 92 THR A O 1
ATOM 692 N N . ASN A 1 93 ? -20.687 -0.156 43.446 1.00 78.00 93 ASN A N 1
ATOM 693 C CA . ASN A 1 93 ? -21.180 0.620 42.292 1.00 78.00 93 ASN A CA 1
ATOM 694 C C . ASN A 1 93 ? -20.100 1.496 41.620 1.00 78.00 93 ASN A C 1
ATOM 696 O O . ASN A 1 93 ? -20.137 1.713 40.409 1.00 78.00 93 ASN A O 1
ATOM 700 N N . LYS A 1 94 ? -19.104 1.973 42.384 1.00 78.00 94 LYS A N 1
ATOM 701 C CA . LYS A 1 94 ? -17.970 2.741 41.843 1.00 78.00 94 LYS A CA 1
ATOM 702 C C . LYS A 1 94 ? -17.071 1.889 40.940 1.00 78.00 94 LYS A C 1
ATOM 704 O O . LYS A 1 94 ? -16.651 2.369 39.895 1.00 78.00 94 LYS A O 1
ATOM 709 N N . GLN A 1 95 ? -16.812 0.633 41.306 1.00 72.31 95 GLN A N 1
ATOM 710 C CA . GLN A 1 95 ? -15.985 -0.286 40.514 1.00 72.31 95 GLN A CA 1
ATOM 711 C C . GLN A 1 95 ? -16.677 -0.675 39.203 1.00 72.31 95 GLN A C 1
ATOM 713 O O . GLN A 1 95 ? -16.027 -0.713 38.162 1.00 72.31 95 GLN A O 1
ATOM 718 N N . ILE A 1 96 ? -18.000 -0.874 39.238 1.00 71.00 96 ILE A N 1
ATOM 719 C CA . ILE A 1 96 ? -18.812 -1.160 38.043 1.00 71.00 96 ILE A CA 1
ATOM 720 C C . ILE A 1 96 ? -18.763 0.020 37.062 1.00 71.00 96 ILE A C 1
ATOM 722 O O . ILE A 1 96 ? -18.529 -0.170 35.870 1.00 71.00 96 ILE A O 1
ATOM 726 N N . SER A 1 97 ? -18.921 1.247 37.567 1.00 75.56 97 SER A N 1
ATOM 727 C CA . SER A 1 97 ? -18.885 2.460 36.740 1.00 75.56 97 SER A CA 1
ATOM 728 C C . SER A 1 97 ? -17.504 2.709 36.118 1.00 75.56 97 SER A C 1
ATOM 730 O O . SER A 1 97 ? -17.400 2.986 34.923 1.00 75.56 97 SER A O 1
ATOM 732 N N . ILE A 1 98 ? -16.426 2.524 36.891 1.00 74.38 98 ILE A N 1
ATOM 733 C CA . ILE A 1 98 ? -15.049 2.638 36.382 1.00 74.38 98 ILE A CA 1
ATOM 734 C C . ILE A 1 98 ? -14.795 1.601 35.278 1.00 74.38 98 ILE A C 1
ATOM 736 O O . ILE A 1 98 ? -14.253 1.945 34.228 1.00 74.38 98 ILE A O 1
ATOM 740 N N . LEU A 1 99 ? -15.231 0.353 35.473 1.00 68.00 99 LEU A N 1
ATOM 741 C CA . LEU A 1 99 ? -15.056 -0.714 34.487 1.00 68.00 99 LEU A CA 1
ATOM 742 C C . LEU A 1 99 ? -15.818 -0.427 33.181 1.00 68.00 99 LEU A C 1
ATOM 744 O O . LEU A 1 99 ? -15.271 -0.616 32.094 1.00 68.00 99 LEU A O 1
ATOM 748 N N . ALA A 1 100 ? -17.049 0.083 33.277 1.00 71.69 100 ALA A N 1
ATOM 749 C CA . ALA A 1 100 ? -17.846 0.489 32.119 1.00 71.69 100 ALA A CA 1
ATOM 750 C C . ALA A 1 100 ? -17.207 1.661 31.349 1.00 71.69 100 ALA A C 1
ATOM 752 O O . ALA A 1 100 ? -17.187 1.659 30.114 1.00 71.69 100 ALA A O 1
ATOM 753 N N . GLY A 1 101 ? -16.635 2.633 32.068 1.00 73.38 101 GLY A N 1
ATOM 754 C CA . GLY A 1 101 ? -15.902 3.751 31.473 1.00 73.38 101 GLY A CA 1
ATOM 755 C C . GLY A 1 101 ? -14.663 3.298 30.696 1.00 73.38 101 GLY A C 1
ATOM 756 O O . GLY A 1 101 ? -14.470 3.710 29.553 1.00 73.38 101 GLY A O 1
ATOM 757 N N . VAL A 1 102 ? -13.863 2.392 31.271 1.00 75.62 102 VAL A N 1
ATOM 758 C CA . VAL A 1 102 ? -12.676 1.821 30.605 1.00 75.62 102 VAL A CA 1
ATOM 759 C C . VAL A 1 102 ? -13.069 1.025 29.358 1.00 75.62 102 VAL A C 1
ATOM 761 O O . VAL A 1 102 ? -12.451 1.200 28.308 1.00 75.62 102 VAL A O 1
ATOM 764 N N . ASN A 1 103 ? -14.124 0.206 29.442 1.00 72.69 103 ASN A N 1
ATOM 765 C CA . ASN A 1 103 ? -14.641 -0.558 28.304 1.00 72.69 103 ASN A CA 1
ATOM 766 C C . ASN A 1 103 ? -15.028 0.380 27.141 1.00 72.69 103 ASN A C 1
ATOM 768 O O . ASN A 1 103 ? -14.520 0.269 26.025 1.00 72.69 103 ASN A O 1
ATOM 772 N N . THR A 1 104 ? -15.837 1.399 27.431 1.00 76.38 104 THR A N 1
ATOM 773 C CA . THR A 1 104 ? -16.278 2.374 26.422 1.00 76.38 104 THR A CA 1
ATOM 774 C C . THR A 1 104 ? -15.101 3.139 25.803 1.00 76.38 104 THR A C 1
ATOM 776 O O . THR A 1 104 ? -15.058 3.329 24.588 1.00 76.38 104 THR A O 1
ATOM 779 N N . GLY A 1 105 ? -14.110 3.531 26.611 1.00 74.75 105 GLY A N 1
ATOM 780 C CA . GLY A 1 105 ? -12.918 4.237 26.135 1.00 74.75 105 GLY A CA 1
ATOM 781 C C . GLY A 1 105 ? -12.062 3.406 25.174 1.00 74.75 105 GLY A C 1
ATOM 782 O O . GLY A 1 105 ? -11.658 3.900 24.121 1.00 74.75 105 GLY A O 1
ATOM 783 N N . VAL A 1 106 ? -11.828 2.128 25.486 1.00 75.38 106 VAL A N 1
ATOM 784 C CA . VAL A 1 106 ? -11.072 1.222 24.603 1.00 75.38 106 VAL A CA 1
ATOM 785 C C . VAL A 1 106 ? -11.850 0.934 23.316 1.00 75.38 106 VAL A C 1
ATOM 787 O O . VAL A 1 106 ? -11.260 0.944 22.236 1.00 75.38 106 VAL A O 1
ATOM 790 N N . ALA A 1 107 ? -13.172 0.748 23.390 1.00 73.81 107 ALA A N 1
ATOM 791 C CA . ALA A 1 107 ? -14.011 0.577 22.203 1.00 73.81 107 ALA A CA 1
ATOM 792 C C . ALA A 1 107 ? -13.956 1.806 21.275 1.00 73.81 107 ALA A C 1
ATOM 794 O O . ALA A 1 107 ? -13.817 1.659 20.059 1.00 73.81 107 ALA A O 1
ATOM 795 N N . ALA A 1 108 ? -13.986 3.018 21.841 1.00 76.44 108 ALA A N 1
ATOM 796 C CA . ALA A 1 108 ? -13.822 4.257 21.086 1.00 76.44 108 ALA A CA 1
ATOM 797 C C . ALA A 1 108 ? -12.433 4.351 20.429 1.00 76.44 108 ALA A C 1
ATOM 799 O O . ALA A 1 108 ? -12.339 4.670 19.245 1.00 76.44 108 ALA A O 1
ATOM 800 N N . ALA A 1 109 ? -11.362 4.001 21.149 1.00 73.25 109 ALA A N 1
ATOM 801 C CA . ALA A 1 109 ? -10.006 3.980 20.600 1.00 73.25 109 ALA A CA 1
ATOM 802 C C . ALA A 1 109 ? -9.861 2.980 19.438 1.00 73.25 109 ALA A C 1
ATOM 804 O O . ALA A 1 109 ? -9.281 3.312 18.406 1.00 73.25 109 ALA A O 1
ATOM 805 N N . ILE A 1 110 ? -10.440 1.780 19.563 1.00 73.38 110 ILE A N 1
ATOM 806 C CA . ILE A 1 110 ? -10.466 0.776 18.489 1.00 73.38 110 ILE A CA 1
ATOM 807 C C . ILE A 1 110 ? -11.252 1.287 17.277 1.00 73.38 110 ILE A C 1
ATOM 809 O O . ILE A 1 110 ? -10.818 1.085 16.144 1.00 73.38 110 ILE A O 1
ATOM 813 N N . SER A 1 111 ? -12.387 1.953 17.502 1.00 71.81 111 SER A N 1
ATOM 814 C CA . SER A 1 111 ? -13.197 2.544 16.432 1.00 71.81 111 SER A CA 1
ATOM 815 C C . SER A 1 111 ? -12.424 3.624 15.672 1.00 71.81 111 SER A C 1
ATOM 817 O O . SER A 1 111 ? -12.411 3.618 14.445 1.00 71.81 111 SER A O 1
ATOM 819 N N . ILE A 1 112 ? -11.690 4.486 16.385 1.00 75.94 112 ILE A N 1
ATOM 820 C CA . ILE A 1 112 ? -10.814 5.497 15.776 1.00 75.94 112 ILE A CA 1
ATOM 821 C C . ILE A 1 112 ? -9.682 4.824 14.989 1.00 75.94 112 ILE A C 1
ATOM 823 O O . ILE A 1 112 ? -9.455 5.172 13.836 1.00 75.94 112 ILE A O 1
ATOM 827 N N . LEU A 1 113 ? -9.004 3.823 15.561 1.00 69.50 113 LEU A N 1
ATOM 828 C CA . LEU A 1 113 ? -7.922 3.098 14.880 1.00 69.50 113 LEU A CA 1
ATOM 829 C C . LEU A 1 113 ? -8.405 2.406 13.595 1.00 69.50 113 LEU A C 1
ATOM 831 O O . LEU A 1 113 ? -7.756 2.526 12.555 1.00 69.50 113 LEU A O 1
ATOM 835 N N . LYS A 1 114 ? -9.572 1.751 13.643 1.00 69.94 114 LYS A N 1
ATOM 836 C CA . LYS A 1 114 ? -10.218 1.167 12.459 1.00 69.94 114 LYS A CA 1
ATOM 837 C C . LYS A 1 114 ? -10.659 2.230 11.457 1.00 69.94 114 LYS A C 1
ATOM 839 O O . LYS A 1 114 ? -10.449 2.042 10.265 1.00 69.94 114 LYS A O 1
ATOM 844 N N . GLY A 1 115 ? -11.214 3.350 11.920 1.00 67.69 115 GLY A N 1
ATOM 845 C CA . GLY A 1 115 ? -11.589 4.488 11.075 1.00 67.69 115 GLY A CA 1
ATOM 846 C C . GLY A 1 115 ? -10.390 5.107 10.349 1.00 67.69 115 GLY A C 1
ATOM 847 O O . GLY A 1 115 ? -10.512 5.547 9.212 1.00 67.69 115 GLY A O 1
ATOM 848 N N . LEU A 1 116 ? -9.204 5.053 10.960 1.00 67.25 116 LEU A N 1
ATOM 849 C CA . LEU A 1 116 ? -7.938 5.438 10.333 1.00 67.25 116 LEU A CA 1
ATOM 850 C C . LEU A 1 116 ? -7.384 4.359 9.375 1.00 67.25 116 LEU A C 1
ATOM 852 O O . LEU A 1 116 ? -6.418 4.614 8.652 1.00 67.25 116 LEU A O 1
ATOM 856 N N . GLY A 1 117 ? -7.991 3.169 9.305 1.00 62.75 117 GLY A N 1
ATOM 857 C CA . GLY A 1 117 ? -7.585 2.053 8.440 1.00 62.75 117 GLY A CA 1
ATOM 858 C C . GLY A 1 117 ? -6.388 1.239 8.951 1.00 62.75 117 GLY A C 1
ATOM 859 O O . GLY A 1 117 ? -5.816 0.439 8.210 1.00 62.75 117 GLY A O 1
ATOM 860 N N . PHE A 1 118 ? -5.990 1.416 10.211 1.00 65.75 118 PHE A N 1
ATOM 861 C CA . PHE A 1 118 ? -5.098 0.481 10.903 1.00 65.75 118 PHE A CA 1
ATOM 862 C C . PHE A 1 118 ? -5.937 -0.746 11.301 1.00 65.75 118 PHE A C 1
ATOM 864 O O . PHE A 1 118 ? -7.029 -0.532 11.828 1.00 65.75 118 PHE A O 1
ATOM 871 N N . PRO A 1 119 ? -5.544 -2.026 11.115 1.00 64.69 119 PRO A N 1
ATOM 872 C CA . PRO A 1 119 ? -4.277 -2.641 10.677 1.00 64.69 119 PRO A CA 1
ATOM 873 C C . PRO A 1 119 ? -4.222 -3.067 9.191 1.00 64.69 119 PRO A C 1
ATOM 875 O O . PRO A 1 119 ? -3.208 -3.600 8.728 1.00 64.69 119 PRO A O 1
ATOM 878 N N . GLU A 1 120 ? -5.306 -2.868 8.443 1.00 68.69 120 GLU A N 1
ATOM 879 C CA . GLU A 1 120 ? -5.444 -3.319 7.051 1.00 68.69 120 GLU A CA 1
ATOM 880 C C . GLU A 1 120 ? -4.460 -2.597 6.123 1.00 68.69 120 GLU A C 1
ATOM 882 O O . GLU A 1 120 ? -3.769 -3.248 5.338 1.00 68.69 120 GLU A O 1
ATOM 887 N N . LYS A 1 121 ? -4.288 -1.279 6.294 1.00 69.06 121 LYS A N 1
ATOM 888 C CA . LYS A 1 121 ? -3.344 -0.471 5.504 1.00 69.06 121 LYS A CA 1
ATOM 889 C C . LYS A 1 121 ? -1.895 -0.910 5.679 1.00 69.06 121 LYS A C 1
ATOM 891 O O . LYS A 1 121 ? -1.216 -1.169 4.693 1.00 69.06 121 LYS A O 1
ATOM 896 N N . ALA A 1 122 ? -1.443 -1.075 6.923 1.00 69.12 122 ALA A N 1
ATOM 897 C CA . ALA A 1 122 ? -0.070 -1.501 7.211 1.00 69.12 122 ALA A CA 1
ATOM 898 C C . ALA A 1 122 ? 0.231 -2.895 6.630 1.00 69.12 122 ALA A C 1
ATOM 900 O O . ALA A 1 122 ? 1.353 -3.188 6.215 1.00 69.12 122 ALA A O 1
ATOM 901 N N . THR A 1 123 ? -0.782 -3.764 6.578 1.00 71.56 123 THR A N 1
ATOM 902 C CA . THR A 1 123 ? -0.656 -5.100 5.988 1.00 71.56 123 THR A CA 1
ATOM 903 C C . THR A 1 123 ? -0.587 -5.030 4.462 1.00 71.56 123 THR A C 1
ATOM 905 O O . THR A 1 123 ? 0.249 -5.704 3.859 1.00 71.56 123 THR A O 1
ATOM 908 N N . LEU A 1 124 ? -1.419 -4.192 3.840 1.00 74.94 124 LEU A N 1
ATOM 909 C CA . LEU A 1 124 ? -1.440 -3.990 2.392 1.00 74.94 124 LEU A CA 1
ATOM 910 C C . LEU A 1 124 ? -0.147 -3.337 1.882 1.00 74.94 124 LEU A C 1
ATOM 912 O O . LEU A 1 124 ? 0.452 -3.828 0.925 1.00 74.94 124 LEU A O 1
ATOM 916 N N . GLU A 1 125 ? 0.315 -2.278 2.549 1.00 77.12 125 GLU A N 1
ATOM 917 C CA . GLU A 1 125 ? 1.571 -1.586 2.240 1.00 77.12 125 GLU A CA 1
ATOM 918 C C . GLU A 1 125 ? 2.748 -2.566 2.290 1.00 77.12 125 GLU A C 1
ATOM 920 O O . GLU A 1 125 ? 3.511 -2.693 1.331 1.00 77.12 125 GLU A O 1
ATOM 925 N N . ARG A 1 126 ? 2.825 -3.371 3.359 1.00 78.25 126 ARG A N 1
ATOM 926 C CA . ARG A 1 126 ? 3.829 -4.430 3.487 1.00 78.25 126 ARG A CA 1
ATOM 927 C C . ARG A 1 126 ? 3.754 -5.443 2.343 1.00 78.25 126 ARG A C 1
ATOM 929 O O . ARG A 1 126 ? 4.791 -5.818 1.803 1.00 78.25 126 ARG A O 1
ATOM 936 N N . GLN A 1 127 ? 2.560 -5.912 1.974 1.00 81.25 127 GLN A N 1
ATOM 937 C CA . GLN A 1 127 ? 2.402 -6.876 0.879 1.00 81.25 127 GLN A CA 1
ATOM 938 C C . GLN A 1 127 ? 2.872 -6.309 -0.463 1.00 81.25 127 GLN A C 1
ATOM 940 O O . GLN A 1 127 ? 3.474 -7.034 -1.253 1.00 81.25 127 GLN A O 1
ATOM 945 N N . ARG A 1 128 ? 2.615 -5.028 -0.728 1.00 79.69 128 ARG A N 1
ATOM 946 C CA . ARG A 1 128 ? 3.017 -4.377 -1.978 1.00 79.69 128 ARG A CA 1
ATOM 947 C C . ARG A 1 128 ? 4.515 -4.105 -2.034 1.00 79.69 128 ARG A C 1
ATOM 949 O O . ARG A 1 128 ? 5.141 -4.505 -3.009 1.00 79.69 128 ARG A O 1
ATOM 956 N N . LEU A 1 129 ? 5.106 -3.555 -0.972 1.00 83.62 129 LEU A N 1
ATOM 957 C CA . LEU A 1 129 ? 6.562 -3.383 -0.875 1.00 83.62 129 LEU A CA 1
ATOM 958 C C . LEU A 1 129 ? 7.291 -4.723 -1.023 1.00 83.62 129 LEU A C 1
ATOM 960 O O . LEU A 1 129 ? 8.284 -4.827 -1.742 1.00 83.62 129 LEU A O 1
ATOM 964 N N . ARG A 1 130 ? 6.741 -5.785 -0.427 1.00 83.75 130 ARG A N 1
ATOM 965 C CA . ARG A 1 130 ? 7.262 -7.141 -0.596 1.00 83.75 130 ARG A CA 1
ATOM 966 C C . ARG A 1 130 ? 7.184 -7.627 -2.046 1.00 83.75 130 ARG A C 1
ATOM 968 O O . ARG A 1 130 ? 8.141 -8.235 -2.515 1.00 83.75 130 ARG A O 1
ATOM 975 N N . LYS A 1 131 ? 6.091 -7.354 -2.769 1.00 86.81 131 LYS A N 1
ATOM 976 C CA . LYS A 1 131 ? 5.977 -7.685 -4.203 1.00 86.81 131 LYS A CA 1
ATOM 977 C C . LYS A 1 131 ? 7.029 -6.959 -5.041 1.00 86.81 131 LYS A C 1
ATOM 979 O O . LYS A 1 131 ? 7.631 -7.591 -5.905 1.00 86.81 131 LYS A O 1
ATOM 984 N N . VAL A 1 132 ? 7.280 -5.677 -4.762 1.00 85.19 132 VAL A N 1
ATOM 985 C CA . VAL A 1 132 ? 8.344 -4.898 -5.421 1.00 85.19 132 VAL A CA 1
ATOM 986 C C . VAL A 1 132 ? 9.703 -5.553 -5.165 1.00 85.19 132 VAL A C 1
ATOM 988 O O . VAL A 1 132 ? 10.400 -5.919 -6.108 1.00 85.19 132 VAL A O 1
ATOM 991 N N . ALA A 1 133 ? 10.043 -5.825 -3.902 1.00 85.50 133 ALA A N 1
ATOM 992 C CA . ALA A 1 133 ? 11.306 -6.470 -3.540 1.00 85.50 133 ALA A CA 1
ATOM 993 C C . ALA A 1 133 ? 11.472 -7.877 -4.152 1.00 85.50 133 ALA A C 1
ATOM 99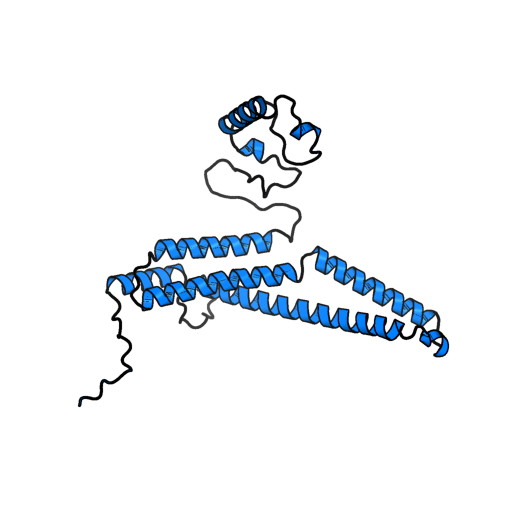5 O O . ALA A 1 133 ? 12.569 -8.255 -4.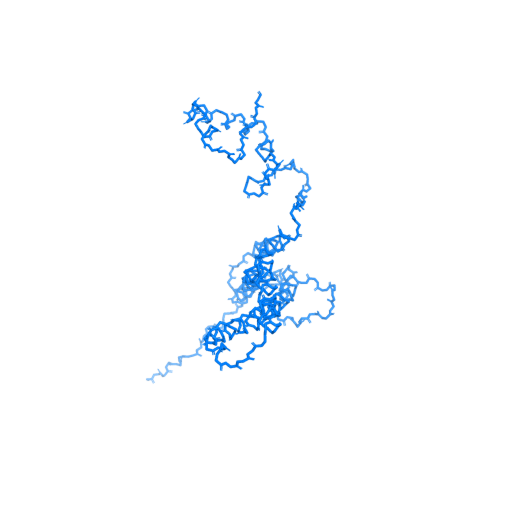574 1.00 85.50 133 ALA A O 1
ATOM 996 N N . GLU A 1 134 ? 10.399 -8.672 -4.214 1.00 87.81 134 GLU A N 1
ATOM 997 C CA . GLU A 1 134 ? 10.407 -9.988 -4.857 1.00 87.81 134 GLU A CA 1
ATOM 998 C C . GLU A 1 134 ? 10.607 -9.879 -6.374 1.00 87.81 134 GLU A C 1
ATOM 1000 O O . GLU A 1 134 ? 11.407 -10.642 -6.919 1.00 87.81 134 GLU A O 1
ATOM 1005 N N . ARG A 1 135 ? 9.968 -8.911 -7.049 1.00 86.19 135 ARG A N 1
ATOM 1006 C CA . ARG A 1 135 ? 10.167 -8.669 -8.488 1.00 86.19 135 ARG A CA 1
ATOM 1007 C C . ARG A 1 135 ? 11.621 -8.319 -8.789 1.00 86.19 135 ARG A C 1
ATOM 1009 O O . ARG A 1 135 ? 12.213 -8.960 -9.653 1.00 86.19 135 ARG A O 1
ATOM 1016 N N . ILE A 1 136 ? 12.221 -7.426 -8.000 1.00 87.25 136 ILE A N 1
ATOM 1017 C CA . ILE A 1 136 ? 13.637 -7.051 -8.131 1.00 87.25 136 ILE A CA 1
ATOM 1018 C C . ILE A 1 136 ? 14.542 -8.285 -8.030 1.00 87.25 136 ILE A C 1
ATOM 1020 O O . ILE A 1 136 ? 15.366 -8.549 -8.908 1.00 87.25 136 ILE A O 1
ATOM 1024 N N . ARG A 1 137 ? 14.349 -9.110 -6.991 1.00 86.44 137 ARG A N 1
ATOM 1025 C CA . ARG A 1 137 ? 15.134 -10.341 -6.790 1.00 86.44 137 ARG A CA 1
ATOM 1026 C C . ARG A 1 137 ? 14.955 -11.345 -7.922 1.00 86.44 137 ARG A C 1
ATOM 1028 O O . ARG A 1 137 ? 15.923 -12.000 -8.310 1.00 86.44 137 ARG A O 1
ATOM 1035 N N . LEU A 1 138 ? 13.732 -11.511 -8.420 1.00 87.81 138 LEU A N 1
ATOM 1036 C CA . LEU A 1 138 ? 13.437 -12.431 -9.515 1.00 87.81 138 LEU A CA 1
ATOM 1037 C C . LEU A 1 138 ? 14.104 -11.971 -10.809 1.00 87.81 138 LEU A C 1
ATOM 1039 O O . LEU A 1 138 ? 14.761 -12.785 -11.456 1.00 87.81 138 LEU A O 1
ATOM 1043 N N . THR A 1 139 ? 14.007 -10.688 -11.152 1.00 85.94 139 THR A N 1
ATOM 1044 C CA . THR A 1 139 ? 14.642 -10.124 -12.349 1.00 85.94 139 THR A CA 1
ATOM 1045 C C . THR A 1 139 ? 16.164 -10.223 -12.263 1.00 85.94 139 THR A C 1
ATOM 1047 O O . THR A 1 139 ? 16.794 -10.728 -13.191 1.00 85.94 139 THR A O 1
ATOM 1050 N N . THR A 1 140 ? 16.766 -9.919 -11.107 1.00 87.62 140 THR A N 1
ATOM 1051 C CA . THR A 1 140 ? 18.208 -10.143 -10.896 1.00 87.62 140 THR A CA 1
ATOM 1052 C C . THR A 1 140 ? 18.604 -11.614 -11.078 1.00 87.62 140 THR A C 1
ATOM 1054 O O . THR A 1 140 ? 19.637 -11.907 -11.678 1.00 87.62 140 THR A O 1
ATOM 1057 N N . ARG A 1 141 ? 17.803 -12.570 -10.583 1.00 87.12 141 ARG A N 1
ATOM 1058 C CA . ARG A 1 141 ? 18.078 -14.008 -10.766 1.00 87.12 141 ARG A CA 1
ATOM 1059 C C . ARG A 1 141 ? 17.966 -14.439 -12.226 1.00 87.12 141 ARG A C 1
ATOM 1061 O O . ARG A 1 141 ? 18.806 -15.214 -12.670 1.00 87.12 141 ARG A O 1
ATOM 1068 N N . LYS A 1 142 ? 16.967 -13.939 -12.960 1.00 86.19 142 LYS A N 1
ATOM 1069 C CA . LYS A 1 142 ? 16.801 -14.212 -14.396 1.00 86.19 142 LYS A CA 1
ATOM 1070 C C . LYS A 1 142 ? 18.014 -13.724 -15.190 1.00 86.19 142 LYS A C 1
ATOM 1072 O O . LYS A 1 142 ? 18.595 -14.505 -15.938 1.00 86.19 142 LYS A O 1
ATOM 1077 N N . LEU A 1 143 ? 18.450 -12.491 -14.935 1.00 84.25 143 LEU A N 1
ATOM 1078 C CA . LEU A 1 143 ? 19.633 -11.901 -15.565 1.00 84.25 143 LEU A CA 1
ATOM 1079 C C . LEU A 1 143 ? 20.916 -12.675 -15.215 1.00 84.25 143 LEU A C 1
ATOM 1081 O O . LEU A 1 143 ? 21.702 -13.001 -16.101 1.00 84.25 143 LEU A O 1
ATOM 1085 N N . LYS A 1 144 ? 21.099 -13.077 -13.946 1.00 84.31 144 LYS A N 1
ATOM 1086 C CA . LYS A 1 144 ? 22.225 -13.940 -13.524 1.00 84.31 144 LYS A CA 1
ATOM 1087 C C . LYS A 1 144 ? 22.216 -15.315 -14.202 1.00 84.31 144 LYS A C 1
ATOM 1089 O O . LYS A 1 144 ? 23.283 -15.867 -14.455 1.00 84.31 144 LYS A O 1
ATOM 1094 N N . ALA A 1 145 ? 21.036 -15.859 -14.491 1.00 83.62 145 ALA A N 1
ATOM 1095 C CA . ALA A 1 145 ? 20.867 -17.119 -15.211 1.00 83.62 145 ALA A CA 1
ATOM 1096 C C . ALA A 1 145 ? 21.050 -16.979 -16.735 1.00 83.62 145 ALA A C 1
ATOM 1098 O O . ALA A 1 145 ? 20.907 -17.967 -17.450 1.00 83.62 145 ALA A O 1
ATOM 1099 N N . GLY A 1 146 ? 21.355 -15.777 -17.241 1.00 80.00 146 GLY A N 1
ATOM 1100 C CA . GLY A 1 146 ? 21.538 -15.526 -18.669 1.00 80.00 146 GLY A CA 1
ATOM 1101 C C . GLY A 1 146 ? 20.237 -15.510 -19.474 1.00 80.00 146 GLY A C 1
ATOM 1102 O O . GLY A 1 146 ? 20.287 -15.668 -20.692 1.00 80.00 146 GLY A O 1
ATOM 1103 N N . ILE A 1 147 ? 19.084 -15.353 -18.814 1.00 84.19 147 ILE A N 1
ATOM 1104 C CA . ILE A 1 147 ? 17.791 -15.185 -19.485 1.00 84.19 147 ILE A CA 1
ATOM 1105 C C . ILE A 1 147 ? 17.739 -13.766 -20.052 1.00 84.19 147 ILE A C 1
ATOM 1107 O O . ILE A 1 147 ? 18.004 -12.811 -19.323 1.00 84.19 147 ILE A O 1
ATOM 1111 N N . ASP A 1 148 ? 17.389 -13.647 -21.333 1.00 81.81 148 ASP A N 1
ATOM 1112 C CA . ASP A 1 148 ? 17.200 -12.359 -22.000 1.00 81.81 148 ASP A CA 1
ATOM 1113 C C . ASP A 1 148 ? 16.012 -11.622 -21.373 1.00 81.81 148 ASP A C 1
ATOM 1115 O O . ASP A 1 148 ? 14.872 -12.099 -21.401 1.00 81.81 148 ASP A O 1
ATOM 1119 N N . VAL A 1 149 ? 16.301 -10.499 -20.723 1.00 82.94 149 VAL A N 1
ATOM 1120 C CA . VAL A 1 149 ? 15.317 -9.661 -20.045 1.00 82.94 149 VAL A CA 1
ATOM 1121 C C . VAL A 1 149 ? 15.673 -8.213 -20.330 1.00 82.94 149 VAL A C 1
ATOM 1123 O O . VAL A 1 149 ? 16.798 -7.783 -20.086 1.00 82.94 149 VAL A O 1
ATOM 1126 N N . ASP A 1 150 ? 14.700 -7.437 -20.797 1.00 86.88 150 ASP A N 1
ATOM 1127 C CA . ASP A 1 150 ? 14.873 -6.000 -20.979 1.00 86.88 150 ASP A CA 1
ATOM 1128 C C . ASP A 1 150 ? 15.017 -5.309 -19.613 1.00 86.88 150 ASP A C 1
ATOM 1130 O O . ASP A 1 150 ? 14.040 -5.058 -18.902 1.00 86.88 150 ASP A O 1
ATOM 1134 N N . ALA A 1 151 ? 16.268 -5.050 -19.235 1.00 82.81 151 ALA A N 1
ATOM 1135 C CA . ALA A 1 151 ? 16.638 -4.459 -17.958 1.00 82.81 151 ALA A CA 1
ATOM 1136 C C . ALA A 1 151 ? 16.038 -3.062 -17.749 1.00 82.81 151 ALA A C 1
ATOM 1138 O O . ALA A 1 151 ? 15.692 -2.725 -16.621 1.00 82.81 151 ALA A O 1
ATOM 1139 N N . VAL A 1 152 ? 15.907 -2.262 -18.811 1.00 80.88 152 VAL A N 1
ATOM 1140 C CA . VAL A 1 152 ? 15.379 -0.895 -18.711 1.00 80.88 152 VAL A CA 1
ATOM 1141 C C . VAL A 1 152 ? 13.877 -0.953 -18.479 1.00 80.88 152 VAL A C 1
ATOM 1143 O O . VAL A 1 152 ? 13.383 -0.385 -17.511 1.00 80.88 152 VAL A O 1
ATOM 1146 N N . LYS A 1 153 ? 13.166 -1.744 -19.287 1.00 84.12 153 LYS A N 1
ATOM 1147 C CA . LYS A 1 153 ? 11.722 -1.920 -19.129 1.00 84.12 153 LYS A CA 1
ATOM 1148 C C . LYS A 1 153 ? 11.346 -2.496 -17.760 1.00 84.12 153 LYS A C 1
ATOM 1150 O O . LYS A 1 153 ? 10.399 -2.033 -17.133 1.00 84.12 153 LYS A O 1
ATOM 1155 N N . GLU A 1 154 ? 12.074 -3.502 -17.274 1.00 84.19 154 GLU A N 1
ATOM 1156 C CA . GLU A 1 154 ? 11.820 -4.068 -15.942 1.00 84.19 154 GLU A CA 1
ATOM 1157 C C . GLU A 1 154 ? 12.171 -3.097 -14.808 1.00 84.19 154 GLU A C 1
ATOM 1159 O O . GLU A 1 154 ? 11.549 -3.159 -13.747 1.00 84.19 154 GLU A O 1
ATOM 1164 N N . ALA A 1 155 ? 13.159 -2.216 -14.994 1.00 81.00 155 ALA A N 1
ATOM 1165 C CA . ALA A 1 155 ? 13.452 -1.164 -14.027 1.00 81.00 155 ALA A CA 1
ATOM 1166 C C . ALA A 1 155 ? 12.316 -0.130 -13.982 1.00 81.00 155 ALA A C 1
ATOM 1168 O O . ALA A 1 155 ? 11.841 0.183 -12.892 1.00 81.00 155 ALA A O 1
ATOM 1169 N N . ASP A 1 156 ? 11.814 0.311 -15.139 1.00 79.81 156 ASP A N 1
ATOM 1170 C CA . ASP A 1 156 ? 10.666 1.223 -15.234 1.00 79.81 156 ASP A CA 1
ATOM 1171 C C . ASP A 1 156 ? 9.413 0.623 -14.573 1.00 79.81 156 ASP A C 1
ATOM 1173 O O . ASP A 1 156 ? 8.738 1.288 -13.789 1.00 79.81 156 ASP A O 1
ATOM 1177 N N . GLU A 1 157 ? 9.130 -0.667 -14.800 1.00 82.69 157 GLU A N 1
ATOM 1178 C CA . GLU A 1 157 ? 8.028 -1.370 -14.125 1.00 82.69 157 GLU A CA 1
ATOM 1179 C C . GLU A 1 157 ? 8.201 -1.392 -12.595 1.00 82.69 157 GLU A C 1
ATOM 1181 O O . GLU A 1 157 ? 7.228 -1.241 -11.854 1.00 82.69 157 GLU A O 1
ATOM 1186 N N . VAL A 1 158 ? 9.429 -1.576 -12.100 1.00 84.12 158 VAL A N 1
ATOM 1187 C CA . VAL A 1 158 ? 9.729 -1.549 -10.660 1.00 84.12 158 VAL A CA 1
ATOM 1188 C C . VAL A 1 158 ? 9.532 -0.151 -10.077 1.00 84.12 158 VAL A C 1
ATOM 1190 O O . VAL A 1 158 ? 8.937 -0.043 -9.004 1.00 84.12 158 VAL A O 1
ATOM 1193 N N . HIS A 1 159 ? 9.967 0.897 -10.780 1.00 80.50 159 HIS A N 1
ATOM 1194 C CA . HIS A 1 159 ? 9.725 2.288 -10.395 1.00 80.50 159 HIS A CA 1
ATOM 1195 C C . HIS A 1 159 ? 8.230 2.590 -10.300 1.00 80.50 159 HIS A C 1
ATOM 1197 O O . HIS A 1 159 ? 7.760 3.047 -9.262 1.00 80.50 159 HIS A O 1
ATOM 1203 N N . MET A 1 160 ? 7.459 2.225 -11.329 1.00 80.38 160 MET A N 1
ATOM 1204 C CA . MET A 1 160 ? 6.006 2.406 -11.328 1.00 80.38 160 MET A CA 1
ATOM 1205 C C . MET A 1 160 ? 5.328 1.669 -10.166 1.00 80.38 160 MET A C 1
ATOM 1207 O O . MET A 1 160 ? 4.389 2.186 -9.563 1.00 80.38 160 MET A O 1
ATOM 1211 N N . LEU A 1 161 ? 5.784 0.456 -9.834 1.00 80.81 161 LEU A N 1
ATOM 1212 C CA . LEU A 1 161 ? 5.244 -0.301 -8.704 1.00 80.81 161 LEU A CA 1
ATOM 1213 C C . LEU A 1 161 ? 5.641 0.293 -7.345 1.00 80.81 161 LEU A C 1
ATOM 1215 O O . LEU A 1 161 ? 4.853 0.191 -6.402 1.00 80.81 161 LEU A O 1
ATOM 1219 N N . GLU A 1 162 ? 6.835 0.882 -7.215 1.00 81.75 162 GLU A N 1
ATOM 1220 C CA . GLU A 1 162 ? 7.215 1.618 -6.005 1.00 81.75 162 GLU A CA 1
ATOM 1221 C C . GLU A 1 162 ? 6.357 2.875 -5.847 1.00 81.75 162 GLU A C 1
ATOM 1223 O O . GLU A 1 162 ? 5.811 3.091 -4.764 1.00 81.75 162 GLU A O 1
ATOM 1228 N N . ASP A 1 163 ? 6.197 3.661 -6.910 1.00 80.81 163 ASP A N 1
ATOM 1229 C CA . ASP A 1 163 ? 5.403 4.890 -6.894 1.00 80.81 163 ASP A CA 1
ATOM 1230 C C . ASP A 1 163 ? 3.937 4.586 -6.566 1.00 80.81 163 ASP A C 1
ATOM 1232 O O . ASP A 1 163 ? 3.380 5.163 -5.634 1.00 80.81 163 ASP A O 1
ATOM 1236 N N . ALA A 1 164 ? 3.351 3.556 -7.185 1.00 77.69 164 ALA A N 1
ATOM 1237 C CA . ALA A 1 164 ? 2.010 3.084 -6.838 1.00 77.69 164 ALA A CA 1
ATOM 1238 C C . ALA A 1 164 ? 1.901 2.588 -5.380 1.00 77.69 164 ALA A C 1
ATOM 1240 O O . ALA A 1 164 ? 0.854 2.708 -4.741 1.00 77.69 164 ALA A O 1
ATOM 1241 N N . ALA A 1 165 ? 2.970 2.012 -4.818 1.00 75.94 165 ALA A N 1
ATOM 1242 C CA . ALA A 1 165 ? 3.000 1.637 -3.406 1.00 75.94 165 ALA A CA 1
ATOM 1243 C C . ALA A 1 165 ? 3.149 2.857 -2.476 1.00 75.94 165 ALA A C 1
ATOM 1245 O O . ALA A 1 165 ? 2.668 2.811 -1.342 1.00 75.94 165 ALA A O 1
ATOM 1246 N N . ARG A 1 166 ? 3.803 3.928 -2.941 1.00 68.25 166 ARG A N 1
ATOM 1247 C CA . ARG A 1 166 ? 4.052 5.169 -2.200 1.00 68.25 166 ARG A CA 1
ATOM 1248 C C . ARG A 1 166 ? 2.825 6.076 -2.159 1.00 68.25 166 ARG A C 1
ATOM 1250 O O . ARG A 1 166 ? 2.500 6.581 -1.084 1.00 68.25 166 ARG A O 1
ATOM 1257 N N . ASP A 1 167 ? 2.149 6.248 -3.287 1.00 64.12 167 ASP A N 1
ATOM 1258 C CA . ASP A 1 167 ? 0.990 7.134 -3.405 1.00 64.12 167 ASP A CA 1
ATOM 1259 C C . ASP A 1 167 ? -0.174 6.616 -2.553 1.00 64.12 167 ASP A C 1
ATOM 1261 O O . ASP A 1 167 ? -0.712 7.338 -1.712 1.00 64.12 167 ASP A O 1
ATOM 1265 N N . ASP A 1 168 ? -0.457 5.314 -2.608 1.00 60.41 168 ASP A N 1
ATOM 1266 C CA . ASP A 1 168 ? -1.513 4.698 -1.796 1.00 60.41 168 ASP A CA 1
ATOM 1267 C C . ASP A 1 168 ? -1.223 4.727 -0.281 1.00 60.41 168 ASP A C 1
ATOM 1269 O O . ASP A 1 168 ? -2.154 4.717 0.533 1.00 60.41 168 ASP A O 1
ATOM 1273 N N . ALA A 1 169 ? 0.053 4.807 0.123 1.00 55.22 169 ALA A N 1
ATOM 1274 C CA . ALA A 1 169 ? 0.438 4.994 1.523 1.00 55.22 169 ALA A CA 1
ATOM 1275 C C . ALA A 1 169 ? 0.177 6.435 2.015 1.00 55.22 169 ALA A C 1
ATOM 1277 O O . ALA A 1 169 ? -0.100 6.640 3.200 1.00 55.22 169 ALA A O 1
ATOM 1278 N N . GLN A 1 170 ? 0.213 7.432 1.122 1.00 50.28 170 GLN A N 1
ATOM 1279 C CA . GLN A 1 170 ? -0.086 8.835 1.443 1.00 50.28 170 GLN A CA 1
ATOM 1280 C C . GLN A 1 170 ? -1.577 9.189 1.376 1.00 50.28 170 GLN A C 1
ATOM 1282 O O . GLN A 1 170 ? -2.007 10.096 2.091 1.00 50.28 170 GLN A O 1
ATOM 1287 N N . ILE A 1 171 ? -2.382 8.460 0.599 1.00 43.47 171 ILE A N 1
ATOM 1288 C CA . ILE A 1 171 ? -3.762 8.841 0.239 1.00 43.47 171 ILE A CA 1
ATOM 1289 C C . ILE A 1 171 ? -4.769 8.939 1.410 1.00 43.47 171 ILE A C 1
ATOM 1291 O O . ILE A 1 171 ? -5.899 9.355 1.198 1.00 43.47 171 ILE A O 1
ATOM 1295 N N . ASN A 1 172 ? -4.425 8.664 2.677 1.00 44.12 172 ASN A N 1
ATOM 1296 C CA . ASN A 1 172 ? -5.437 8.699 3.749 1.00 44.12 172 ASN A CA 1
ATOM 1297 C C . ASN A 1 172 ? -5.064 9.386 5.076 1.00 44.12 172 ASN A C 1
ATOM 1299 O O . ASN A 1 172 ? -5.779 9.192 6.059 1.00 44.12 172 ASN A O 1
ATOM 1303 N N . PHE A 1 173 ? -3.997 10.192 5.143 1.00 38.22 173 PHE A N 1
ATOM 1304 C CA . PHE A 1 173 ? -3.727 11.018 6.341 1.00 38.22 173 PHE A CA 1
ATOM 1305 C C . PHE A 1 173 ? -4.298 12.440 6.270 1.00 38.22 173 PHE A C 1
ATOM 1307 O O . PHE A 1 173 ? -4.364 13.130 7.286 1.00 38.22 173 PHE A O 1
ATOM 1314 N N . ALA A 1 174 ? -4.774 12.864 5.104 1.00 34.47 174 ALA A N 1
ATOM 1315 C CA . ALA A 1 174 ? -5.469 14.125 4.933 1.00 34.47 174 ALA A CA 1
ATOM 1316 C C . ALA A 1 174 ? -6.674 13.881 4.031 1.00 34.47 174 ALA A C 1
ATOM 1318 O O . ALA A 1 174 ? -6.516 13.497 2.878 1.00 34.47 174 ALA A O 1
ATOM 1319 N N . GLY A 1 175 ? -7.881 14.152 4.521 1.00 37.41 175 GLY A N 1
ATOM 1320 C CA . GLY A 1 175 ? -9.066 14.299 3.676 1.00 37.41 175 GLY A CA 1
ATOM 1321 C C . GLY A 1 175 ? -8.994 15.525 2.753 1.00 37.41 175 GLY A C 1
ATOM 1322 O O . GLY A 1 175 ? -9.988 16.224 2.630 1.00 37.41 175 GLY A O 1
ATOM 1323 N N . LEU A 1 176 ? -7.836 15.822 2.153 1.00 39.78 176 LEU A N 1
ATOM 1324 C CA . LEU A 1 176 ? -7.586 16.900 1.200 1.00 39.78 176 LEU A CA 1
ATOM 1325 C C . LEU A 1 176 ? -6.311 16.586 0.389 1.00 39.78 176 LEU A C 1
ATOM 1327 O O . LEU A 1 176 ? -5.206 16.735 0.902 1.00 39.78 176 LEU A O 1
ATOM 1331 N N . ARG A 1 177 ? -6.521 16.272 -0.900 1.00 39.00 177 ARG A N 1
ATOM 1332 C CA . ARG A 1 177 ? -5.590 16.353 -2.051 1.00 39.00 177 ARG A CA 1
ATOM 1333 C C . ARG A 1 177 ? -4.378 15.400 -2.136 1.00 39.00 177 ARG A C 1
ATOM 1335 O O . ARG A 1 177 ? -3.491 15.462 -1.292 1.00 39.00 177 ARG A O 1
ATOM 1342 N N . PRO A 1 178 ? -4.197 14.741 -3.296 1.00 37.84 178 PRO A N 1
ATOM 1343 C CA . PRO A 1 178 ? -2.888 14.587 -3.929 1.00 37.84 178 PRO A CA 1
ATOM 1344 C C . PRO A 1 178 ? -2.596 15.770 -4.886 1.00 37.84 178 PRO A C 1
ATOM 1346 O O . PRO A 1 178 ? -3.521 16.285 -5.519 1.00 37.84 178 PRO A O 1
ATOM 1349 N N . PRO A 1 179 ? -1.340 16.241 -5.016 1.00 40.09 179 PRO A N 1
ATOM 1350 C CA . PRO A 1 179 ? -0.927 17.087 -6.129 1.00 40.09 179 PRO A CA 1
ATOM 1351 C C . PRO A 1 179 ? -0.442 16.223 -7.303 1.00 40.09 179 PRO A C 1
ATOM 1353 O O . PRO A 1 179 ? 0.675 15.711 -7.289 1.00 40.09 179 PRO A O 1
ATOM 1356 N N . THR A 1 180 ? -1.247 16.117 -8.356 1.00 40.53 180 THR A N 1
ATOM 1357 C CA . THR A 1 180 ? -0.787 15.697 -9.684 1.00 40.53 180 THR A CA 1
ATOM 1358 C C . THR A 1 180 ? 0.064 16.810 -10.290 1.00 40.53 180 THR A C 1
ATOM 1360 O O . THR A 1 180 ? -0.442 17.794 -10.813 1.00 40.53 180 THR A O 1
ATOM 1363 N N . LYS A 1 181 ? 1.392 16.682 -10.221 1.00 35.19 181 LYS A N 1
ATOM 1364 C CA . LYS A 1 181 ? 2.300 17.454 -11.081 1.00 35.19 181 LYS A CA 1
ATOM 1365 C C . LYS A 1 181 ? 2.963 16.516 -12.078 1.00 35.19 181 LYS A C 1
ATOM 1367 O O . LYS A 1 181 ? 4.041 15.997 -11.815 1.00 35.19 181 LYS A O 1
ATOM 1372 N N . VAL A 1 182 ? 2.346 16.375 -13.249 1.00 40.16 182 VAL A N 1
ATOM 1373 C CA . VAL A 1 182 ? 3.074 16.036 -14.474 1.00 40.16 182 VAL A CA 1
ATOM 1374 C C . VAL A 1 182 ? 3.361 17.355 -15.180 1.00 40.16 182 VAL A C 1
ATOM 1376 O O . VAL A 1 182 ? 2.461 18.121 -15.513 1.00 40.16 182 VAL A O 1
ATOM 1379 N N . SER A 1 183 ? 4.642 17.665 -15.337 1.00 35.72 183 SER A N 1
ATOM 1380 C CA . SER A 1 183 ? 5.104 18.849 -16.050 1.00 35.72 183 SER A CA 1
ATOM 1381 C C . SER A 1 183 ? 4.634 18.801 -17.511 1.00 35.72 183 SER A C 1
ATOM 1383 O O . SER A 1 183 ? 5.168 18.022 -18.292 1.00 35.72 183 SER A O 1
ATOM 1385 N N . GLY A 1 184 ? 3.684 19.665 -17.887 1.00 37.09 184 GLY A N 1
ATOM 1386 C CA . GLY A 1 184 ? 3.495 20.097 -19.280 1.00 37.09 184 GLY A CA 1
ATOM 1387 C C . GLY A 1 184 ? 2.292 19.556 -20.062 1.00 37.09 184 GLY A C 1
ATOM 1388 O O . GLY A 1 184 ? 2.259 19.747 -21.272 1.00 37.09 184 GLY A O 1
ATOM 1389 N N . THR A 1 185 ? 1.298 18.937 -19.427 1.00 38.66 185 THR A N 1
ATOM 1390 C CA . THR A 1 185 ? 0.014 18.593 -20.075 1.00 38.66 185 THR A CA 1
ATOM 1391 C C . THR A 1 185 ? -1.134 19.010 -19.158 1.00 38.66 185 THR A C 1
ATOM 1393 O O . THR A 1 185 ? -0.966 18.990 -17.940 1.00 38.66 185 THR A O 1
ATOM 1396 N N . GLU A 1 186 ? -2.240 19.499 -19.723 1.00 47.25 186 GLU A N 1
ATOM 1397 C CA . GLU A 1 186 ? -3.409 19.968 -18.966 1.00 47.25 186 GLU A CA 1
ATOM 1398 C C . GLU A 1 186 ? -3.839 18.904 -17.939 1.00 47.25 186 GLU A C 1
ATOM 1400 O O . GLU A 1 186 ? -3.818 17.709 -18.228 1.00 47.25 186 GLU A O 1
ATOM 1405 N N . GLU A 1 187 ? -4.124 19.326 -16.705 1.00 55.06 187 GLU A N 1
ATOM 1406 C CA . GLU A 1 187 ? -4.271 18.437 -15.547 1.00 55.06 187 GLU A CA 1
ATOM 1407 C C . GLU A 1 187 ? -5.546 17.580 -15.664 1.00 55.06 187 GLU A C 1
ATOM 1409 O O . GLU A 1 187 ? -6.636 18.008 -15.287 1.00 55.06 187 GLU A O 1
ATOM 1414 N N . ILE A 1 188 ? -5.415 16.364 -16.204 1.00 56.88 188 ILE A N 1
ATOM 1415 C CA . ILE A 1 188 ? -6.509 15.390 -16.301 1.00 56.88 188 ILE A CA 1
ATOM 1416 C C . ILE A 1 188 ? -6.725 14.745 -14.929 1.00 56.88 188 ILE A C 1
ATOM 1418 O O . ILE A 1 188 ? -5.832 14.095 -14.384 1.00 56.88 188 ILE A O 1
ATOM 1422 N N . SER A 1 189 ? -7.932 14.880 -14.382 1.00 67.50 189 SER A N 1
ATOM 1423 C CA . SER A 1 189 ? -8.332 14.236 -13.132 1.00 67.50 189 SER A CA 1
ATOM 1424 C C . SER A 1 189 ? -9.077 12.930 -13.420 1.00 67.50 189 SER A C 1
ATOM 1426 O O . SER A 1 189 ? -10.085 12.899 -14.128 1.00 67.50 189 SER A O 1
ATOM 1428 N N . PHE A 1 190 ? -8.582 11.814 -12.885 1.00 73.56 190 PHE A N 1
ATOM 1429 C CA . PHE A 1 190 ? -9.215 10.511 -13.079 1.00 73.56 190 PHE A CA 1
ATOM 1430 C C . PHE A 1 190 ? -10.509 10.390 -12.267 1.00 73.56 190 PHE A C 1
ATOM 1432 O O . PHE A 1 190 ? -10.537 10.657 -11.069 1.00 73.56 190 PHE A O 1
ATOM 1439 N N . LEU A 1 191 ? -11.577 9.919 -12.920 1.00 75.25 191 LEU A N 1
ATOM 1440 C CA . LEU A 1 191 ? -12.920 9.798 -12.343 1.00 75.25 191 LEU A CA 1
ATOM 1441 C C . LEU A 1 191 ? -12.954 8.970 -11.048 1.00 75.25 191 LEU A C 1
ATOM 1443 O O . LEU A 1 191 ? -13.729 9.271 -10.145 1.00 75.25 191 LEU A O 1
ATOM 1447 N N . ASN A 1 192 ? -12.115 7.933 -10.968 1.00 72.06 192 ASN A N 1
ATOM 1448 C CA . ASN A 1 192 ? -12.074 7.004 -9.836 1.00 72.06 192 ASN A CA 1
ATOM 1449 C C . ASN A 1 192 ? -11.343 7.567 -8.609 1.00 72.06 192 ASN A C 1
ATOM 1451 O O . ASN A 1 192 ? -11.553 7.062 -7.510 1.00 72.06 192 ASN A O 1
ATOM 1455 N N . ASP A 1 193 ? -10.546 8.620 -8.798 1.00 64.25 193 ASP A N 1
ATOM 1456 C CA . ASP A 1 193 ? -9.721 9.238 -7.755 1.00 64.25 193 ASP A CA 1
ATOM 1457 C C . ASP A 1 193 ? -10.190 10.661 -7.414 1.00 64.25 193 ASP A C 1
ATOM 1459 O O . ASP A 1 193 ? -9.599 11.350 -6.579 1.00 64.25 193 ASP A O 1
ATOM 1463 N N . ALA A 1 194 ? -11.269 11.114 -8.055 1.00 73.88 194 ALA A N 1
ATOM 1464 C CA . ALA A 1 194 ? -11.842 12.425 -7.830 1.00 73.88 194 ALA A CA 1
ATOM 1465 C C . ALA A 1 194 ? -12.714 12.442 -6.566 1.00 73.88 194 ALA A C 1
ATOM 1467 O O . ALA A 1 194 ? -13.563 11.579 -6.333 1.00 73.88 194 ALA A O 1
ATOM 1468 N N . GLY A 1 195 ? -12.525 13.468 -5.740 1.00 65.06 195 GLY A N 1
ATOM 1469 C CA . GLY A 1 195 ? -13.380 13.749 -4.594 1.00 65.06 195 GLY A CA 1
ATOM 1470 C C . GLY A 1 195 ? -14.730 14.331 -5.017 1.00 65.06 195 GLY A C 1
ATOM 1471 O O . GLY A 1 195 ? -14.855 14.947 -6.068 1.00 65.06 195 GLY A O 1
ATOM 1472 N N . VAL A 1 196 ? -15.740 14.219 -4.148 1.00 68.50 196 VAL A N 1
ATOM 1473 C CA . VAL A 1 196 ? -17.135 14.653 -4.408 1.00 68.50 196 VAL A CA 1
ATOM 1474 C C . VAL A 1 196 ? -17.263 16.133 -4.818 1.00 68.50 196 VAL A C 1
ATOM 1476 O O . VAL A 1 196 ? -18.247 16.517 -5.439 1.00 68.50 196 VAL A O 1
ATOM 1479 N N . GLN A 1 197 ? -16.284 16.972 -4.468 1.00 68.75 197 GLN A N 1
ATOM 1480 C CA . GLN A 1 197 ? -16.256 18.405 -4.797 1.00 68.75 197 GLN A CA 1
ATOM 1481 C C . GLN A 1 197 ? -15.499 18.732 -6.098 1.00 68.75 197 GLN A C 1
ATOM 1483 O O . GLN A 1 197 ? -15.450 19.896 -6.486 1.00 68.75 197 GLN A O 1
ATOM 1488 N N . GLN A 1 198 ? -14.864 17.747 -6.736 1.00 72.50 198 GLN A N 1
ATOM 1489 C CA . GLN A 1 198 ? -14.128 17.928 -7.988 1.00 72.50 198 GLN A CA 1
ATOM 1490 C C . GLN A 1 198 ? -15.039 17.664 -9.190 1.00 72.50 198 GLN A C 1
ATOM 1492 O O . GLN A 1 198 ? -16.027 16.945 -9.082 1.00 72.50 198 GLN A O 1
ATOM 1497 N N . ASP A 1 199 ? -14.687 18.226 -10.345 1.00 77.31 199 ASP A N 1
ATOM 1498 C CA . ASP A 1 199 ? -15.335 17.910 -11.619 1.00 77.31 199 ASP A CA 1
ATOM 1499 C C . ASP A 1 199 ? -14.303 17.285 -12.571 1.00 77.31 199 ASP A C 1
ATOM 1501 O O . ASP A 1 199 ? -13.711 17.976 -13.402 1.00 77.31 199 ASP A O 1
ATOM 1505 N N . PRO A 1 200 ? -14.002 15.984 -12.411 1.00 81.75 200 PRO A N 1
ATOM 1506 C CA . PRO A 1 200 ? -12.998 15.309 -13.226 1.00 81.75 200 PRO A CA 1
ATOM 1507 C C . PRO A 1 200 ? -13.413 15.218 -14.693 1.00 81.75 200 PRO A C 1
ATOM 1509 O O . PRO A 1 200 ? -12.558 15.212 -15.572 1.00 81.75 200 PRO A O 1
ATOM 1512 N N . ILE A 1 201 ? -14.716 15.189 -14.978 1.00 83.12 201 ILE A N 1
ATOM 1513 C CA . ILE A 1 201 ? -15.230 15.062 -16.341 1.00 83.12 201 ILE A CA 1
ATOM 1514 C C . ILE A 1 201 ? -14.942 16.341 -17.137 1.00 83.12 201 ILE A C 1
ATOM 1516 O O . ILE A 1 201 ? -14.575 16.254 -18.309 1.00 83.12 201 ILE A O 1
ATOM 1520 N N . ALA A 1 202 ? -15.016 17.515 -16.496 1.00 81.50 202 ALA A N 1
ATOM 1521 C CA . ALA A 1 202 ? -14.631 18.786 -17.112 1.00 81.50 202 ALA A CA 1
ATOM 1522 C C . ALA A 1 202 ? -13.153 18.831 -17.556 1.00 81.50 202 ALA A C 1
ATOM 1524 O O . ALA A 1 202 ? -12.799 19.612 -18.434 1.00 81.50 202 ALA A O 1
ATOM 1525 N N . THR A 1 203 ? -12.289 17.971 -17.001 1.00 79.75 203 THR A N 1
ATOM 1526 C CA . THR A 1 203 ? -10.857 17.923 -17.350 1.00 79.75 203 THR A CA 1
ATOM 1527 C C . THR A 1 203 ? -10.545 17.101 -18.606 1.00 79.75 203 THR A C 1
ATOM 1529 O O . THR A 1 203 ? -9.406 17.090 -19.058 1.00 79.75 203 THR A O 1
ATOM 1532 N N . TYR A 1 204 ? -11.528 16.411 -19.201 1.00 78.44 204 TYR A N 1
ATOM 1533 C CA . TYR A 1 204 ? -11.302 15.515 -20.353 1.00 78.44 204 TYR A CA 1
ATOM 1534 C C . TYR A 1 204 ? -11.238 16.235 -21.706 1.00 78.44 204 TYR A C 1
ATOM 1536 O O . TYR A 1 204 ? -11.014 15.592 -22.736 1.00 78.44 204 TYR A O 1
ATOM 1544 N N . GLY A 1 205 ? -11.405 17.558 -21.701 1.00 81.38 205 GLY A N 1
ATOM 1545 C CA . GLY A 1 205 ? -11.377 18.401 -22.888 1.00 81.38 205 GLY A CA 1
ATOM 1546 C C . GLY A 1 205 ? -12.698 18.408 -23.659 1.00 81.38 205 GLY A C 1
ATOM 1547 O O . GLY A 1 205 ? -13.509 17.480 -23.590 1.00 81.38 205 GLY A O 1
ATOM 1548 N N . GLU A 1 206 ? -12.897 19.476 -24.428 1.00 83.12 206 GLU A N 1
ATOM 1549 C CA . GLU A 1 206 ? -14.147 19.780 -25.140 1.00 83.12 206 GLU A CA 1
ATOM 1550 C C . GLU A 1 206 ? -14.594 18.668 -26.101 1.00 83.12 206 GLU A C 1
ATOM 1552 O O . GLU A 1 206 ? -15.778 18.338 -26.182 1.00 83.12 206 GLU A O 1
ATOM 1557 N N . GLU A 1 207 ? -13.655 18.038 -26.812 1.00 81.94 207 GLU A N 1
ATOM 1558 C CA . GLU A 1 207 ? -13.970 16.965 -27.762 1.00 81.94 207 GLU A CA 1
ATOM 1559 C C . GLU A 1 207 ? -14.522 15.718 -27.054 1.00 81.94 207 GLU A C 1
ATOM 1561 O O . GLU A 1 207 ? -15.534 15.147 -27.476 1.00 81.94 207 GLU A O 1
ATOM 1566 N N . SER A 1 208 ? -13.904 15.328 -25.937 1.00 84.06 208 SER A N 1
ATOM 1567 C CA . SER A 1 208 ? -14.349 14.197 -25.121 1.00 84.06 208 SER A CA 1
ATOM 1568 C C . SER A 1 208 ? -15.719 14.468 -24.507 1.00 84.06 208 SER A C 1
ATOM 1570 O O . SER A 1 208 ? -16.596 13.605 -24.557 1.00 84.06 208 SER A O 1
ATOM 1572 N N . ILE A 1 209 ? -15.931 15.677 -23.977 1.00 88.75 209 ILE A N 1
ATOM 1573 C CA . ILE A 1 209 ? -17.211 16.096 -23.389 1.00 88.75 209 ILE A CA 1
ATOM 1574 C C . ILE A 1 209 ? -18.317 16.060 -24.446 1.00 88.75 209 ILE A C 1
ATOM 1576 O O . ILE A 1 209 ? -19.378 15.477 -24.213 1.00 88.75 209 ILE A O 1
ATOM 1580 N N . ARG A 1 210 ? -18.063 16.597 -25.643 1.00 88.19 210 ARG A N 1
ATOM 1581 C CA . ARG A 1 210 ? -19.016 16.557 -26.756 1.00 88.19 210 ARG A CA 1
ATOM 1582 C C . ARG A 1 210 ? -19.388 15.125 -27.141 1.00 88.19 210 ARG A C 1
ATOM 1584 O O . ARG A 1 210 ? -20.571 14.818 -27.281 1.00 88.19 210 ARG A O 1
ATOM 1591 N N . ARG A 1 211 ? -18.401 14.235 -27.263 1.00 90.50 211 ARG A N 1
ATOM 1592 C CA . ARG A 1 211 ? -18.646 12.825 -27.594 1.00 90.50 211 ARG A CA 1
ATOM 1593 C C . ARG A 1 211 ? -19.444 12.109 -26.505 1.00 90.50 211 ARG A C 1
ATOM 1595 O O . ARG A 1 211 ? -20.316 11.302 -26.817 1.00 90.50 211 ARG A O 1
ATOM 1602 N N . LEU A 1 212 ? -19.198 12.420 -25.233 1.00 89.56 212 LEU A N 1
ATOM 1603 C CA . LEU A 1 212 ? -19.979 11.878 -24.119 1.00 89.56 212 LEU A CA 1
ATOM 1604 C C . LEU A 1 212 ? -21.440 12.353 -24.153 1.00 89.56 212 LEU A C 1
ATOM 1606 O O . LEU A 1 212 ? -22.341 11.559 -23.880 1.00 89.56 212 LEU A O 1
ATOM 1610 N N . HIS A 1 213 ? -21.694 13.605 -24.546 1.00 90.81 213 HIS A N 1
ATOM 1611 C CA . HIS A 1 213 ? -23.055 14.109 -24.772 1.00 90.81 213 HIS A CA 1
ATOM 1612 C C . HIS A 1 213 ? -23.758 13.408 -25.940 1.00 90.81 213 HIS A C 1
ATOM 1614 O O . HIS A 1 213 ? -24.940 13.077 -25.836 1.00 90.81 213 HIS A O 1
ATOM 1620 N N . GLU A 1 214 ? -23.043 13.126 -27.031 1.00 92.38 214 GLU A N 1
ATOM 1621 C CA . GLU A 1 214 ? -23.579 12.369 -28.171 1.00 92.38 214 GLU A CA 1
ATOM 1622 C C . GLU A 1 214 ? -23.959 10.935 -27.768 1.00 92.38 214 GLU A C 1
ATOM 1624 O O . GLU A 1 214 ? -25.088 10.506 -28.014 1.00 92.38 214 GLU A O 1
ATOM 1629 N N . VAL A 1 215 ? -23.073 10.234 -27.052 1.00 93.31 215 VAL A N 1
ATOM 1630 C CA . VAL A 1 215 ? -23.336 8.883 -26.524 1.00 93.31 215 VAL A CA 1
ATOM 1631 C C . VAL A 1 215 ? -24.512 8.892 -25.547 1.00 93.31 215 VAL A C 1
ATOM 1633 O O . VAL A 1 215 ? -25.397 8.041 -25.625 1.00 93.31 215 VAL A O 1
ATOM 1636 N N . ARG A 1 216 ? -24.589 9.878 -24.647 1.00 91.25 216 ARG A N 1
ATOM 1637 C CA . ARG A 1 216 ? -25.741 10.019 -23.748 1.00 91.25 216 ARG A CA 1
ATOM 1638 C C . ARG A 1 216 ? -27.040 10.192 -24.526 1.00 91.25 216 ARG A C 1
ATOM 1640 O O . ARG A 1 216 ? -28.040 9.585 -24.166 1.00 91.25 216 ARG A O 1
ATOM 1647 N N . LYS A 1 217 ? -27.048 10.999 -25.586 1.00 90.62 217 LYS A N 1
ATOM 1648 C CA . LYS A 1 217 ? -28.244 11.201 -26.410 1.00 90.62 217 LYS A CA 1
ATOM 1649 C C . LYS A 1 217 ? -28.683 9.914 -27.114 1.00 90.62 217 LYS A C 1
ATOM 1651 O O . LYS A 1 217 ? -29.881 9.696 -27.269 1.00 90.62 217 LYS A O 1
ATOM 1656 N N . GLU A 1 218 ? -27.731 9.080 -27.523 1.00 93.50 218 GLU A N 1
ATOM 1657 C CA . GLU A 1 218 ? -27.991 7.798 -28.184 1.00 93.50 218 GLU A CA 1
ATOM 1658 C C . GLU A 1 218 ? -28.546 6.740 -27.215 1.00 93.50 218 GLU A C 1
ATOM 1660 O O . GLU A 1 218 ? -29.523 6.067 -27.539 1.00 93.50 218 GLU A O 1
ATOM 1665 N N . TYR A 1 219 ? -27.971 6.625 -26.013 1.00 92.62 219 TYR A N 1
ATOM 1666 C CA . TYR A 1 219 ? -28.255 5.512 -25.095 1.00 92.62 219 TYR A CA 1
ATOM 1667 C C . TYR A 1 219 ? -29.103 5.879 -23.865 1.00 92.62 219 TYR A C 1
ATOM 1669 O O . TYR A 1 219 ? -29.724 5.000 -23.271 1.00 92.62 219 TYR A O 1
ATOM 1677 N N . ASP A 1 220 ? -29.175 7.155 -23.482 1.00 90.19 220 ASP A N 1
ATOM 1678 C CA . ASP A 1 220 ? -29.981 7.660 -22.361 1.00 90.19 220 ASP A CA 1
ATOM 1679 C C . ASP A 1 220 ? -30.645 9.004 -22.705 1.00 90.19 220 ASP A C 1
ATOM 1681 O O . ASP A 1 220 ? -30.485 10.019 -22.020 1.00 90.19 220 ASP A O 1
ATOM 1685 N N . ALA A 1 221 ? -31.439 9.007 -23.781 1.00 87.88 221 ALA A N 1
ATOM 1686 C CA . ALA A 1 221 ? -32.166 10.191 -24.248 1.00 87.88 221 ALA A CA 1
ATOM 1687 C C . ALA A 1 221 ? -33.033 10.851 -23.153 1.00 87.88 221 ALA A C 1
ATOM 1689 O O . ALA A 1 221 ? -33.241 12.062 -23.166 1.00 87.88 221 ALA A O 1
ATOM 1690 N N . ASN A 1 222 ? -33.507 10.066 -22.179 1.00 88.88 222 ASN A N 1
ATOM 1691 C CA . ASN A 1 222 ? -34.348 10.535 -21.076 1.00 88.88 222 ASN A CA 1
ATOM 1692 C C . ASN A 1 222 ? -33.563 10.935 -19.818 1.00 88.88 222 ASN A C 1
ATOM 1694 O O . ASN A 1 222 ? -34.184 11.292 -18.815 1.00 88.88 222 ASN A O 1
ATOM 1698 N N . SER A 1 223 ? -32.225 10.897 -19.850 1.00 86.81 223 SER A N 1
ATOM 1699 C CA . SER A 1 223 ? -31.370 11.267 -18.712 1.00 86.81 223 SER A CA 1
ATOM 1700 C C . SER A 1 223 ? -31.718 10.503 -17.427 1.00 86.81 223 SER A C 1
ATOM 1702 O O . SER A 1 223 ? -31.740 11.044 -16.318 1.00 86.81 223 SER A O 1
ATOM 1704 N N . THR A 1 224 ? -32.051 9.228 -17.591 1.00 88.44 224 THR A N 1
ATOM 1705 C CA . THR A 1 224 ? -32.484 8.312 -16.541 1.00 88.44 224 THR A CA 1
ATOM 1706 C C . THR A 1 224 ? -31.408 8.170 -15.471 1.00 88.44 224 THR A C 1
ATOM 1708 O O . THR A 1 224 ? -31.732 8.192 -14.283 1.00 88.44 224 THR A O 1
ATOM 1711 N N . PHE A 1 225 ? -30.134 8.095 -15.864 1.00 83.69 225 PHE A N 1
ATOM 1712 C CA . PHE A 1 225 ? -29.022 7.953 -14.921 1.00 83.69 225 PHE A CA 1
ATOM 1713 C C . PHE A 1 225 ? -28.755 9.232 -14.126 1.00 83.69 225 PHE A C 1
ATOM 1715 O O . PHE A 1 225 ? -28.449 9.162 -12.938 1.00 83.69 225 PHE A O 1
ATOM 1722 N N . ASP A 1 226 ? -28.960 10.404 -14.723 1.00 83.81 226 ASP A N 1
ATOM 1723 C CA . ASP A 1 226 ? -28.854 11.674 -14.001 1.00 83.81 226 ASP A CA 1
ATOM 1724 C C . ASP A 1 226 ? -29.960 11.831 -12.961 1.00 83.81 226 ASP A C 1
ATOM 1726 O O . ASP A 1 226 ? -29.713 12.335 -11.867 1.00 83.81 226 ASP A O 1
ATOM 1730 N N . ARG A 1 227 ? -31.168 11.357 -13.283 1.00 83.88 227 ARG A N 1
ATOM 1731 C CA . ARG A 1 227 ? -32.339 11.476 -12.412 1.00 83.88 227 ARG A CA 1
ATOM 1732 C C . ARG A 1 227 ? -32.363 10.448 -11.282 1.00 83.88 227 ARG A C 1
ATOM 1734 O O . ARG A 1 227 ? -32.817 10.771 -10.189 1.00 83.88 227 ARG A O 1
ATOM 1741 N N . ILE A 1 228 ? -31.953 9.208 -11.553 1.00 87.31 228 ILE A N 1
ATOM 1742 C CA . ILE A 1 228 ? -32.106 8.091 -10.606 1.00 87.31 228 ILE A CA 1
ATOM 1743 C C . ILE A 1 228 ? -30.873 7.918 -9.715 1.00 87.31 228 ILE A C 1
ATOM 1745 O O . ILE A 1 228 ? -31.018 7.449 -8.589 1.00 87.31 228 ILE A O 1
ATOM 1749 N N . LEU A 1 229 ? -29.674 8.305 -10.168 1.00 80.69 229 LEU A N 1
ATOM 1750 C CA . LEU A 1 229 ? -28.466 8.222 -9.346 1.00 80.69 229 LEU A CA 1
ATOM 1751 C C . LEU A 1 229 ? -28.234 9.559 -8.624 1.00 80.69 229 LEU A C 1
ATOM 1753 O O . LEU A 1 229 ? -27.762 10.504 -9.263 1.00 80.69 229 LEU A O 1
ATOM 1757 N N . PRO A 1 230 ? -28.493 9.648 -7.302 1.00 73.00 230 PRO A N 1
ATOM 1758 C CA . PRO A 1 230 ? -28.317 10.875 -6.518 1.00 73.00 230 PRO A CA 1
ATOM 1759 C C . PRO A 1 230 ? -26.843 11.262 -6.299 1.00 73.00 230 PRO A C 1
ATOM 1761 O O . PRO A 1 230 ? -26.564 12.246 -5.622 1.00 73.00 230 PRO A O 1
ATOM 1764 N N . GLY A 1 231 ? -25.899 10.493 -6.851 1.00 76.06 231 GLY A N 1
ATOM 1765 C CA . GLY A 1 231 ? -24.463 10.748 -6.786 1.00 76.06 231 GLY A CA 1
ATOM 1766 C C . GLY A 1 231 ? -23.754 10.488 -8.118 1.00 76.06 231 GLY A C 1
ATOM 1767 O O . GLY A 1 231 ? -24.391 10.310 -9.163 1.00 76.06 231 GLY A O 1
ATOM 1768 N N . GLY A 1 232 ? -22.423 10.451 -8.049 1.00 78.56 232 GLY A N 1
ATOM 1769 C CA . GLY A 1 232 ? -21.539 10.336 -9.209 1.00 78.56 232 GLY A CA 1
ATOM 1770 C C . GLY A 1 232 ? -21.346 11.667 -9.938 1.00 78.56 232 GLY A C 1
ATOM 1771 O O . GLY A 1 232 ? -22.182 12.567 -9.856 1.00 78.56 232 GLY A O 1
ATOM 1772 N N . PHE A 1 233 ? -20.229 11.785 -10.650 1.00 85.50 233 PHE A N 1
ATOM 1773 C CA . PHE A 1 233 ? -19.930 12.961 -11.461 1.00 85.50 233 PHE A CA 1
ATOM 1774 C C . PHE A 1 233 ? -20.860 13.006 -12.672 1.00 85.50 233 PHE A C 1
ATOM 1776 O O . PHE A 1 233 ? -21.059 11.996 -13.352 1.00 85.50 233 PHE A O 1
ATOM 1783 N N . LYS A 1 234 ? -21.470 14.168 -12.903 1.00 87.81 234 LYS A N 1
ATOM 1784 C CA . LYS A 1 234 ? -22.405 14.387 -14.008 1.00 87.81 234 LYS A CA 1
ATOM 1785 C C . LYS A 1 234 ? -21.674 15.035 -15.172 1.00 87.81 234 LYS A C 1
ATOM 1787 O O . LYS A 1 234 ? -20.669 15.710 -14.976 1.00 87.81 234 LYS A O 1
ATOM 1792 N N . LEU A 1 235 ? -22.190 14.827 -16.379 1.00 86.81 235 LEU A N 1
ATOM 1793 C CA . LEU A 1 235 ? -21.653 15.518 -17.545 1.00 86.81 235 LEU A CA 1
ATOM 1794 C C . LEU A 1 235 ? -21.857 17.032 -17.376 1.00 86.81 235 LEU A C 1
ATOM 1796 O O . LEU A 1 235 ? -22.981 17.443 -17.062 1.00 86.81 235 LEU A O 1
ATOM 1800 N N . PRO A 1 236 ? -20.813 17.851 -17.585 1.00 81.88 236 PRO A N 1
ATOM 1801 C CA . PRO A 1 236 ? -20.939 19.297 -17.524 1.00 81.88 236 PRO A CA 1
ATOM 1802 C C . PRO A 1 236 ? -21.898 19.796 -18.608 1.00 81.88 236 PRO A C 1
ATOM 1804 O O . PRO A 1 236 ? -22.049 19.188 -19.673 1.00 81.88 236 PRO A O 1
ATOM 1807 N N . ILE A 1 237 ? -22.576 20.900 -18.309 1.00 75.44 237 ILE A N 1
ATOM 1808 C CA . ILE A 1 237 ? -23.494 21.554 -19.241 1.00 75.44 237 ILE A CA 1
ATOM 1809 C C . ILE A 1 237 ? -22.647 22.228 -20.330 1.00 75.44 237 ILE A C 1
ATOM 1811 O O . ILE A 1 237 ? -21.715 22.956 -19.995 1.00 75.44 237 ILE A O 1
ATOM 1815 N N . LEU A 1 238 ? -22.965 21.958 -21.600 1.00 61.88 238 LEU A N 1
ATOM 1816 C CA . LEU A 1 238 ? -22.419 22.677 -22.760 1.00 61.88 238 LEU A CA 1
ATOM 1817 C C . LEU A 1 238 ? -23.070 24.057 -22.913 1.00 61.88 238 LEU A C 1
ATOM 1819 O O . LEU A 1 238 ? -24.304 24.142 -22.702 1.00 61.88 238 LEU A O 1
#

Foldseek 3Di:
DDDDDPDDDDPQDADPVLVVLLVLLCVLQNDPPDDLDPDPPPPHNLSVLVVVLVVLVVVLVVLVVVVCVLVVVVVVVVVCVCVVVVVVVDDDPVVVVVSVVSNVVSVVVVVVCVVLVPPPLSVVLNVLSVVLNVLSVVVSVCSVSNNDDNSVVSSVVSVVSVVVSVVSNVLRPDPDDDDDDDPDDQDQDDQVSDDQPDQNLPSPDDVSLVVVVVVCCVPPVPCCCVVVPPGGHDRDDD

Organism: NCBI:txid1926264

InterPro domains:
  IPR041622 SMODS and SLOG-associating 2TM effector domain, fungi [NF033635] (44-152)
  IPR041622 SMODS and SLOG-associating 2TM effector domain, fungi [PF18142] (54-162)

Secondary structure (DSSP, 8-state):
------------PPPHHHHHHHHHHHHHH--TTS---S-TT---HHHHHHHHHHHHHHHHHHHHHHHHHHHHHHHHHHHTTGGGGGGGTT--HHHHHHHHHHHHHHHHHHHHHHHTTTTHHHHHHHHHHHHHHHHHHHHHHHHHTT----HHHHHHHHHHHHHHHHHHHHTTS-SS------TTS--PPPTTT--TT--SGGGG-HHHHHHHHHHHHHH-TT-HHHHH-SSSPPPPP-

Sequence (238 aa):
MDTVDPERAPTIIPSASSRSQLETYQLLVGDTNARESSNPNDESIYHTVLAKERKAAVVSVSTTTIFFLMIMPMAQIGLCFGLAIGAQLGLTNKQISILAGVNTGVAAAISILKGLGFPEKATLERQRLRKVAERIRLTTRKLKAGIDVDAVKEADEVHMLEDAARDDAQINFAGLRPPTKVSGTEEISFLNDAGVQQDPIATYGEESIRRLHEVRKEYDANSTFDRILPGGFKLPIL

pLDDT: mean 71.92, std 14.14, range [34.47, 93.5]